Protein AF-A0A939CGL0-F1 (afdb_monomer)

Nearest PDB structures (foldseek):
  2os7-assembly1_A-2  TM=2.619E-01  e=1.202E-01  Yersinia pestis
  2os7-assembly2_E  TM=2.868E-01  e=5.252E-01  Yersinia pestis
  4b0m-assembly1_M  TM=2.530E-01  e=3.323E-01  Yersinia pestis
  4ay0-assembly1_A  TM=3.148E-01  e=1.312E+00  Yersinia pestis

pLDDT: mean 80.55, std 17.48, range [27.19, 97.12]

Organism: NCBI:txid1150298

Structure (mmCIF, N/CA/C/O backbone):
data_AF-A0A939CGL0-F1
#
_entry.id   AF-A0A939CGL0-F1
#
loop_
_atom_site.group_PDB
_atom_site.id
_atom_site.type_symbol
_atom_site.label_atom_id
_atom_site.label_alt_id
_atom_site.label_comp_id
_atom_site.label_asym_id
_atom_site.label_entity_id
_atom_site.label_seq_id
_atom_site.pdbx_PDB_ins_code
_atom_site.Cartn_x
_atom_site.Cartn_y
_atom_site.Cartn_z
_atom_site.occupancy
_atom_site.B_iso_or_equiv
_atom_site.auth_seq_id
_atom_site.auth_comp_id
_atom_site.auth_asym_id
_atom_site.auth_atom_id
_atom_site.pdbx_PDB_model_num
ATOM 1 N N . MET A 1 1 ? 23.190 -19.644 -0.078 1.00 33.84 1 MET A N 1
ATOM 2 C CA . MET A 1 1 ? 23.501 -20.255 1.235 1.00 33.84 1 MET A CA 1
ATOM 3 C C . MET A 1 1 ? 22.512 -19.708 2.249 1.00 33.84 1 MET A C 1
ATOM 5 O O . MET A 1 1 ? 22.541 -18.513 2.502 1.00 33.84 1 MET A O 1
ATOM 9 N N . LYS A 1 2 ? 21.593 -20.537 2.751 1.00 27.19 2 LYS A N 1
ATOM 10 C CA . LYS A 1 2 ? 20.569 -20.116 3.717 1.00 27.19 2 LYS A CA 1
ATOM 11 C C . LYS A 1 2 ? 21.170 -20.193 5.122 1.00 27.19 2 LYS A C 1
ATOM 13 O O . LYS A 1 2 ? 21.696 -21.241 5.486 1.00 27.19 2 LYS A O 1
ATOM 18 N N . LYS A 1 3 ? 21.128 -19.104 5.890 1.00 31.02 3 LYS A N 1
ATOM 19 C CA . LYS A 1 3 ? 21.474 -19.111 7.317 1.00 31.02 3 LYS A CA 1
ATOM 20 C C . LYS A 1 3 ? 20.246 -18.653 8.090 1.00 31.02 3 LYS A C 1
ATOM 22 O O . LYS A 1 3 ? 19.936 -17.471 8.100 1.00 31.02 3 LYS A O 1
ATOM 27 N N . LEU A 1 4 ? 19.544 -19.611 8.683 1.00 38.12 4 LEU A N 1
ATOM 28 C CA . LEU A 1 4 ? 18.478 -19.365 9.644 1.00 38.12 4 LEU A CA 1
ATOM 29 C C . LEU A 1 4 ? 19.070 -19.624 11.027 1.00 38.12 4 LEU A C 1
ATOM 31 O O . LEU A 1 4 ? 19.548 -20.725 11.295 1.00 38.12 4 LEU A O 1
ATOM 35 N N . ALA A 1 5 ? 19.079 -18.603 11.875 1.00 35.34 5 ALA A N 1
ATOM 36 C CA . ALA A 1 5 ? 19.381 -18.744 13.289 1.00 35.34 5 ALA A CA 1
ATOM 37 C C . ALA A 1 5 ? 18.092 -18.438 14.055 1.00 35.34 5 ALA A C 1
ATOM 39 O O . ALA A 1 5 ? 17.681 -17.286 14.138 1.00 35.34 5 ALA A O 1
ATOM 40 N N . ALA A 1 6 ? 17.447 -19.481 14.572 1.00 34.53 6 ALA A N 1
ATOM 41 C CA . ALA A 1 6 ? 16.369 -19.375 15.544 1.00 34.53 6 ALA A CA 1
ATOM 42 C C . ALA A 1 6 ? 16.914 -19.886 16.883 1.00 34.53 6 ALA A C 1
ATOM 44 O O . ALA A 1 6 ? 17.422 -21.006 16.956 1.00 34.53 6 ALA A O 1
ATOM 45 N N . ALA A 1 7 ? 16.860 -19.055 17.923 1.00 32.16 7 ALA A N 1
ATOM 46 C CA . ALA A 1 7 ? 17.256 -19.424 19.277 1.00 32.16 7 ALA A CA 1
ATOM 47 C C . ALA A 1 7 ? 15.991 -19.665 20.111 1.00 32.16 7 ALA A C 1
ATOM 49 O O . ALA A 1 7 ? 15.228 -18.735 20.353 1.00 32.16 7 ALA A O 1
ATOM 50 N N . ALA A 1 8 ? 15.762 -20.912 20.530 1.00 35.00 8 ALA A N 1
ATOM 51 C CA . ALA A 1 8 ? 14.678 -21.285 21.437 1.00 35.00 8 ALA A CA 1
ATOM 52 C C . ALA A 1 8 ? 15.203 -21.333 22.882 1.00 35.00 8 ALA A C 1
ATOM 54 O O . ALA A 1 8 ? 16.187 -22.020 23.164 1.00 35.00 8 ALA A O 1
ATOM 55 N N . LEU A 1 9 ? 14.557 -20.604 23.796 1.00 30.72 9 LEU A N 1
ATOM 56 C CA . LEU A 1 9 ? 14.877 -20.601 25.225 1.00 30.72 9 LEU A CA 1
ATOM 57 C C . LEU A 1 9 ? 14.110 -21.745 25.917 1.00 30.72 9 LEU A C 1
ATOM 59 O O . LEU A 1 9 ? 12.889 -21.696 26.037 1.00 30.72 9 LEU A O 1
ATOM 63 N N . THR A 1 10 ? 14.807 -22.792 26.361 1.00 39.31 10 THR A N 1
ATOM 64 C CA . THR A 1 10 ? 14.214 -23.915 27.111 1.00 39.31 10 THR A CA 1
ATOM 65 C C . THR A 1 10 ? 13.989 -23.551 28.578 1.00 39.31 10 THR A C 1
ATOM 67 O O . THR A 1 10 ? 14.954 -23.294 29.298 1.00 39.31 10 THR A O 1
ATOM 70 N N . ILE A 1 11 ? 12.735 -23.593 29.039 1.00 40.72 11 ILE A N 1
ATOM 71 C CA . ILE A 1 11 ? 12.371 -23.491 30.461 1.00 40.72 11 ILE A CA 1
ATOM 72 C C . ILE A 1 11 ? 12.097 -24.901 31.005 1.00 40.72 11 ILE A C 1
ATOM 74 O O . ILE A 1 11 ? 11.200 -25.602 30.542 1.00 40.72 11 ILE A O 1
ATOM 78 N N . THR A 1 12 ? 12.889 -25.317 31.995 1.00 45.56 12 THR A N 1
ATOM 79 C CA . THR A 1 12 ? 12.760 -26.594 32.711 1.00 45.56 12 THR A CA 1
ATOM 80 C C . THR A 1 12 ? 11.571 -26.550 33.676 1.00 45.56 12 THR A C 1
ATOM 82 O O . THR A 1 12 ? 11.618 -25.838 34.678 1.00 45.56 12 THR A O 1
ATOM 85 N N . MET A 1 13 ? 10.518 -27.332 33.420 1.00 43.53 13 MET A N 1
ATOM 86 C CA . MET A 1 13 ? 9.433 -27.557 34.385 1.00 43.53 13 MET A CA 1
ATOM 87 C C . MET A 1 13 ? 9.872 -28.571 35.452 1.00 43.53 13 MET A C 1
ATOM 89 O O . MET A 1 13 ? 10.064 -29.752 35.167 1.00 43.53 13 MET A O 1
ATOM 93 N N . ALA A 1 14 ? 10.027 -28.107 36.693 1.00 43.09 14 ALA A N 1
ATOM 94 C CA . ALA A 1 14 ? 10.240 -28.960 37.857 1.00 43.09 14 ALA A CA 1
ATOM 95 C C . ALA A 1 14 ? 8.903 -29.575 38.307 1.00 43.09 14 ALA A C 1
ATOM 97 O O . ALA A 1 14 ? 8.022 -28.875 38.801 1.00 43.09 14 ALA A O 1
ATOM 98 N N . LEU A 1 15 ? 8.754 -30.892 38.156 1.00 39.09 15 LEU A N 1
ATOM 99 C CA . LEU A 1 15 ? 7.633 -31.645 38.718 1.00 39.09 15 LEU A CA 1
ATOM 100 C C . LEU A 1 15 ? 7.908 -31.923 40.202 1.00 39.09 15 LEU A C 1
ATOM 102 O O . LEU A 1 15 ? 8.576 -32.897 40.545 1.00 39.09 15 LEU A O 1
ATOM 106 N N . SER A 1 16 ? 7.389 -31.088 41.100 1.00 42.19 16 SER A N 1
ATOM 107 C CA . SER A 1 16 ? 7.283 -31.452 42.515 1.00 42.19 16 SER A CA 1
ATOM 108 C C . SER A 1 16 ? 6.060 -32.354 42.702 1.00 42.19 16 SER A C 1
ATOM 110 O O . SER A 1 16 ? 4.936 -31.873 42.843 1.00 42.19 16 SER A O 1
ATOM 112 N N . MET A 1 17 ? 6.263 -33.669 42.672 1.00 48.03 17 MET A N 1
ATOM 113 C CA . MET A 1 17 ? 5.244 -34.629 43.094 1.00 48.03 17 MET A CA 1
ATOM 114 C C . MET A 1 17 ? 5.100 -34.570 44.620 1.00 48.03 17 MET A C 1
ATOM 116 O O . MET A 1 17 ? 6.045 -34.882 45.344 1.00 48.03 17 MET A O 1
ATOM 120 N N . SER A 1 18 ? 3.926 -34.178 45.121 1.00 48.31 18 SER A N 1
ATOM 121 C CA . SER A 1 18 ? 3.546 -34.424 46.512 1.00 48.31 18 SER A CA 1
ATOM 122 C C . SER A 1 18 ? 3.101 -35.883 46.654 1.00 48.31 18 SER A C 1
ATOM 124 O O . SER A 1 18 ? 2.240 -36.376 45.928 1.00 48.31 18 SER A O 1
ATOM 126 N N . THR A 1 19 ? 3.734 -36.606 47.572 1.00 48.94 19 THR A N 1
ATOM 127 C CA . THR A 1 19 ? 3.413 -37.992 47.920 1.00 48.94 19 THR A CA 1
ATOM 128 C C . THR A 1 19 ? 2.133 -38.060 48.758 1.00 48.94 19 THR A C 1
ATOM 130 O O . THR A 1 19 ? 2.070 -37.426 49.812 1.00 48.94 19 THR A O 1
ATOM 133 N N . PRO A 1 20 ? 1.125 -38.874 48.396 1.00 45.06 20 PRO A N 1
ATOM 134 C CA . PRO A 1 20 ? 0.145 -39.318 49.373 1.00 45.06 20 PRO A CA 1
ATOM 135 C C . PRO A 1 20 ? 0.737 -40.473 50.189 1.00 45.06 20 PRO A C 1
ATOM 137 O O . PRO A 1 20 ? 1.014 -41.556 49.675 1.00 45.06 20 PRO A O 1
ATOM 140 N N . ALA A 1 21 ? 0.940 -40.229 51.481 1.00 42.88 21 ALA A N 1
ATOM 141 C CA . ALA A 1 21 ? 1.171 -41.275 52.464 1.00 42.88 21 ALA A CA 1
ATOM 142 C C . ALA A 1 21 ? -0.157 -41.981 52.779 1.00 42.88 21 ALA A C 1
ATOM 144 O O . ALA A 1 21 ? -1.099 -41.334 53.229 1.00 42.88 21 ALA A O 1
ATOM 145 N N . TYR A 1 22 ? -0.208 -43.303 52.608 1.00 46.06 22 TYR A N 1
ATOM 146 C CA . TYR A 1 22 ? -1.170 -44.163 53.297 1.00 46.06 22 TYR A CA 1
ATOM 147 C C . TYR A 1 22 ? -0.459 -45.409 53.823 1.00 46.06 22 TYR A C 1
ATOM 149 O O . TYR A 1 22 ? 0.388 -45.995 53.149 1.00 46.06 22 TYR A O 1
ATOM 157 N N . ALA A 1 23 ? -0.783 -45.757 55.067 1.00 37.31 23 ALA A N 1
ATOM 158 C CA . ALA A 1 23 ? -0.241 -46.891 55.795 1.00 37.31 23 ALA A CA 1
ATOM 159 C C . ALA A 1 23 ? -0.876 -48.227 55.356 1.00 37.31 23 ALA A C 1
ATOM 161 O O . ALA A 1 23 ? -2.066 -48.299 55.053 1.00 37.31 23 ALA A O 1
ATOM 162 N N . THR A 1 24 ? -0.026 -49.256 55.371 1.00 35.91 24 THR A N 1
ATOM 163 C CA . THR A 1 24 ? -0.218 -50.723 55.381 1.00 35.91 24 THR A CA 1
ATOM 164 C C . THR A 1 24 ? -1.359 -51.155 56.339 1.00 35.91 24 THR A C 1
ATOM 166 O O . THR A 1 24 ? -1.571 -50.477 57.337 1.00 35.91 24 THR A O 1
ATOM 169 N N . GLU A 1 25 ? -2.167 -52.216 56.185 1.00 35.38 25 GLU A N 1
ATOM 170 C CA . GLU A 1 25 ? -2.047 -53.567 55.603 1.00 35.38 25 GLU A CA 1
ATOM 171 C C . GLU A 1 25 ? -3.437 -54.124 55.213 1.00 35.38 25 GLU A C 1
ATOM 173 O O . GLU A 1 25 ? -4.424 -53.853 55.894 1.00 35.38 25 GLU A O 1
ATOM 178 N N . ILE A 1 26 ? -3.495 -55.031 54.228 1.00 42.47 26 ILE A N 1
ATOM 179 C CA . ILE A 1 26 ? -4.349 -56.230 54.317 1.00 42.47 26 ILE A CA 1
ATOM 180 C C . ILE A 1 26 ? -3.448 -57.426 54.017 1.00 42.47 26 ILE A C 1
ATOM 182 O O . ILE A 1 26 ? -2.762 -57.454 52.993 1.00 42.47 26 ILE A O 1
ATOM 186 N N . GLY A 1 27 ? -3.427 -58.398 54.929 1.00 44.94 27 GLY A N 1
ATOM 187 C CA . GLY A 1 27 ? -2.675 -59.636 54.776 1.00 44.94 27 GLY A CA 1
ATOM 188 C C . GLY A 1 27 ? -3.087 -60.393 53.516 1.00 44.94 27 GLY A C 1
ATOM 189 O O . GLY A 1 27 ? -4.069 -61.128 53.524 1.00 44.94 27 GLY A O 1
ATOM 190 N N . GLY A 1 28 ? -2.287 -60.224 52.462 1.00 53.00 28 GLY A N 1
ATOM 191 C CA . GLY A 1 28 ? -2.165 -61.148 51.339 1.00 53.00 28 GLY A CA 1
ATOM 192 C C . GLY A 1 28 ? -3.066 -60.877 50.135 1.00 53.00 28 GLY A C 1
ATOM 193 O O . GLY A 1 28 ? -3.881 -61.724 49.795 1.00 53.00 28 GLY A O 1
ATOM 194 N N . LEU A 1 29 ? -2.807 -59.772 49.426 1.00 44.78 29 LEU A N 1
ATOM 195 C CA . LEU A 1 29 ? -3.255 -59.478 48.052 1.00 44.78 29 LEU A CA 1
ATOM 196 C C . LEU A 1 29 ? -4.636 -58.806 47.909 1.00 44.78 29 LEU A C 1
ATOM 198 O O . LEU A 1 29 ? -5.639 -59.416 47.549 1.00 44.78 29 LEU A O 1
ATOM 202 N N . THR A 1 30 ? -4.653 -57.484 48.082 1.00 44.38 30 THR A N 1
ATOM 203 C CA . THR A 1 30 ? -5.701 -56.608 47.543 1.00 44.38 30 THR A CA 1
ATOM 204 C C . THR A 1 30 ? -5.266 -56.041 46.196 1.00 44.38 30 THR A C 1
ATOM 206 O O . THR A 1 30 ? -4.352 -55.219 46.140 1.00 44.38 30 THR A O 1
ATOM 209 N N . ASN A 1 31 ? -5.935 -56.437 45.113 1.00 52.09 31 ASN A N 1
ATOM 210 C CA . ASN A 1 31 ? -5.853 -55.692 43.857 1.00 52.09 31 ASN A CA 1
ATOM 211 C C . ASN A 1 31 ? -6.589 -54.359 44.039 1.00 52.09 31 ASN A C 1
ATOM 213 O O . ASN A 1 31 ? -7.815 -54.334 44.122 1.00 52.09 31 ASN A O 1
ATOM 217 N N . GLY A 1 32 ? -5.836 -53.263 44.134 1.00 56.38 32 GLY A N 1
ATOM 218 C CA . GLY A 1 32 ? -6.370 -51.905 44.126 1.00 56.38 32 GLY A CA 1
ATOM 219 C C . GLY A 1 32 ? -6.194 -51.280 42.747 1.00 56.38 32 GLY A C 1
ATOM 220 O O . GLY A 1 32 ? -5.079 -51.233 42.235 1.00 56.38 32 GLY A O 1
ATOM 221 N N . SER A 1 33 ? -7.280 -50.791 42.152 1.00 50.72 33 SER A N 1
ATOM 222 C CA . SER A 1 33 ? -7.224 -49.885 41.003 1.00 50.72 33 SER A CA 1
ATOM 223 C C . SER A 1 33 ? -7.611 -48.484 41.457 1.00 50.72 33 SER A C 1
ATOM 225 O O . SER A 1 33 ? -8.592 -48.320 42.181 1.00 50.72 33 SER A O 1
ATOM 227 N N . ALA A 1 34 ? -6.867 -47.480 41.011 1.00 50.59 34 ALA A N 1
ATOM 228 C CA . ALA A 1 34 ? -7.222 -46.080 41.172 1.00 50.59 34 ALA A CA 1
ATOM 229 C C . ALA A 1 34 ? -7.290 -45.437 39.786 1.00 50.59 34 ALA A C 1
ATOM 231 O O . ALA A 1 34 ? -6.395 -45.644 38.965 1.00 50.59 34 ALA A O 1
ATOM 232 N N . ASP A 1 35 ? -8.342 -44.660 39.534 1.00 61.47 35 ASP A N 1
ATOM 233 C CA . ASP A 1 35 ? -8.458 -43.894 38.298 1.00 61.47 35 ASP A CA 1
ATOM 234 C C . ASP A 1 35 ? -7.466 -42.729 38.324 1.00 61.47 35 ASP A C 1
ATOM 236 O O . ASP A 1 35 ? -7.498 -41.889 39.228 1.00 61.47 35 ASP A O 1
ATOM 240 N N . ILE A 1 36 ? -6.611 -42.643 37.306 1.00 58.62 36 ILE A N 1
ATOM 241 C CA . ILE A 1 36 ? -5.790 -41.455 37.072 1.00 58.62 36 ILE A CA 1
ATOM 242 C C . ILE A 1 36 ? -6.623 -40.467 36.263 1.00 58.62 36 ILE A C 1
ATOM 244 O O . ILE A 1 36 ? -7.025 -40.746 35.135 1.00 58.62 36 ILE A O 1
ATOM 248 N N . LYS A 1 37 ? -6.877 -39.298 36.851 1.00 61.28 37 LYS A N 1
ATOM 249 C CA . LYS A 1 37 ? -7.585 -38.194 36.203 1.00 61.28 37 LYS A CA 1
ATOM 250 C C . LYS A 1 37 ? -6.572 -37.120 35.843 1.00 61.28 37 LYS A C 1
ATOM 252 O O . LYS A 1 37 ? -5.849 -36.640 36.711 1.00 61.28 37 LYS A O 1
ATOM 257 N N . ALA A 1 38 ? -6.532 -36.757 34.570 1.00 45.91 38 ALA A N 1
ATOM 258 C CA . ALA A 1 38 ? -5.751 -35.641 34.066 1.00 45.91 38 ALA A CA 1
ATOM 259 C C . ALA A 1 38 ? -6.692 -34.666 33.358 1.00 45.91 38 ALA A C 1
ATOM 261 O O . ALA A 1 38 ? -7.638 -35.087 32.690 1.00 45.91 38 ALA A O 1
ATOM 262 N N . THR A 1 39 ? -6.413 -33.375 33.502 1.00 59.66 39 THR A N 1
ATOM 263 C CA . THR A 1 39 ? -7.101 -32.307 32.777 1.00 59.66 39 THR A CA 1
ATOM 264 C C . THR A 1 39 ? -6.129 -31.756 31.746 1.00 59.66 39 THR A C 1
ATOM 266 O O . THR A 1 39 ? -4.996 -31.420 32.083 1.00 59.66 39 THR A O 1
ATOM 269 N N . TYR A 1 40 ? -6.556 -31.700 30.487 1.00 60.97 40 TYR A N 1
ATOM 270 C CA . TYR A 1 40 ? -5.816 -30.999 29.446 1.00 60.97 40 TYR A CA 1
ATOM 271 C C . TYR A 1 40 ? -6.026 -29.497 29.634 1.00 60.97 40 TYR A C 1
ATOM 273 O O . TYR A 1 40 ? -7.157 -29.021 29.545 1.00 60.97 40 TYR A O 1
ATOM 281 N N . GLU A 1 41 ? -4.947 -28.765 29.889 1.00 57.88 41 GLU A N 1
ATOM 282 C CA . GLU A 1 41 ? -4.945 -27.313 29.742 1.00 57.88 41 GLU A CA 1
ATOM 283 C C . GLU A 1 41 ? -4.405 -26.969 28.356 1.00 57.88 41 GLU A C 1
ATOM 285 O O . GLU A 1 41 ? -3.330 -27.427 27.959 1.00 57.88 41 GLU A O 1
ATOM 290 N N . ALA A 1 42 ? -5.178 -26.190 27.599 1.00 64.31 42 ALA A N 1
ATOM 291 C CA . ALA A 1 42 ? -4.727 -25.683 26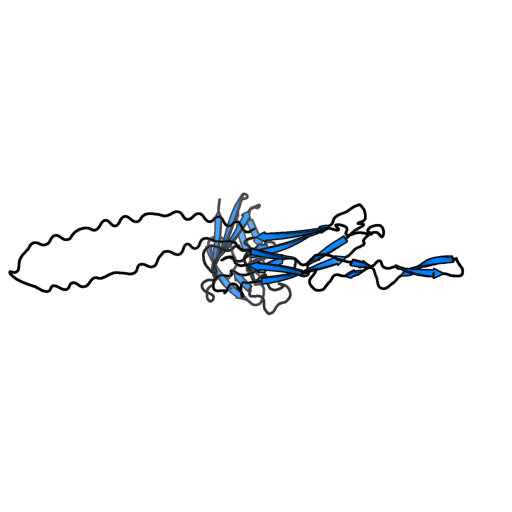.314 1.00 64.31 42 ALA A CA 1
ATOM 292 C C . ALA A 1 42 ? -3.533 -24.746 26.537 1.00 64.31 42 ALA A C 1
ATOM 294 O O . ALA A 1 42 ? -3.582 -23.860 27.391 1.00 64.31 42 ALA A O 1
ATOM 295 N N . GLY A 1 43 ? -2.462 -24.936 25.764 1.00 59.00 43 GLY A N 1
ATOM 296 C CA . GLY A 1 43 ? -1.351 -23.989 25.752 1.00 59.00 43 GLY A CA 1
ATOM 297 C C . GLY A 1 43 ? -1.823 -22.601 25.312 1.00 59.00 43 GLY A C 1
ATOM 298 O O . GLY A 1 43 ? -2.739 -22.473 24.501 1.00 59.00 43 GLY A O 1
ATOM 299 N N . THR A 1 44 ? -1.199 -21.551 25.839 1.00 52.47 44 THR A N 1
ATOM 300 C CA . THR A 1 44 ? -1.469 -20.174 25.412 1.00 52.47 44 THR A CA 1
ATOM 301 C C . THR A 1 44 ? -0.808 -19.906 24.063 1.00 52.47 44 THR A C 1
ATOM 303 O O . THR A 1 44 ? 0.418 -19.960 23.959 1.00 52.47 44 THR A O 1
ATOM 306 N N . THR A 1 45 ? -1.596 -19.581 23.040 1.00 59.69 45 THR A N 1
ATOM 307 C CA . THR A 1 45 ? -1.071 -19.059 21.772 1.00 59.69 45 THR A CA 1
ATOM 308 C C . THR A 1 45 ? -0.614 -17.615 21.975 1.00 59.69 45 THR A C 1
ATOM 310 O O . THR A 1 45 ? -1.408 -16.764 22.374 1.00 59.69 45 THR A O 1
ATOM 313 N N . THR A 1 46 ? 0.654 -17.317 21.697 1.00 57.03 46 THR A N 1
ATOM 314 C CA . THR A 1 46 ? 1.153 -15.937 21.621 1.00 57.03 46 THR A CA 1
ATOM 315 C C . THR A 1 46 ? 0.666 -15.305 20.318 1.00 57.03 46 THR A C 1
ATOM 317 O O . THR A 1 46 ? 1.039 -15.774 19.244 1.00 57.03 46 THR A O 1
ATOM 320 N N . LYS A 1 47 ? -0.157 -14.252 20.400 1.00 64.88 47 LYS A N 1
ATOM 321 C CA . LYS A 1 47 ? -0.659 -13.480 19.245 1.00 64.88 47 LYS A CA 1
ATOM 322 C C . LYS A 1 47 ? 0.334 -12.407 18.767 1.00 64.88 47 LYS A C 1
ATOM 324 O O . LYS A 1 47 ? -0.065 -11.327 18.338 1.00 64.88 47 LYS A O 1
ATOM 329 N N . ASP A 1 48 ? 1.633 -12.667 18.885 1.00 74.25 48 ASP A N 1
ATOM 330 C CA . ASP A 1 48 ? 2.635 -11.691 18.463 1.00 74.25 48 ASP A CA 1
ATOM 331 C C . ASP A 1 48 ? 2.608 -11.536 16.941 1.00 74.25 48 ASP A C 1
ATOM 333 O O . ASP A 1 48 ? 2.511 -12.514 16.194 1.00 74.25 48 ASP A O 1
ATOM 337 N N . THR A 1 49 ? 2.706 -10.296 16.471 1.00 79.19 49 THR A N 1
ATOM 338 C CA . THR A 1 49 ? 2.773 -9.999 15.042 1.00 79.19 49 THR A CA 1
ATOM 339 C C . THR A 1 49 ? 4.130 -10.418 14.472 1.00 79.19 49 THR A C 1
ATOM 341 O O . THR A 1 49 ? 5.178 -9.958 14.927 1.00 79.19 49 THR A O 1
ATOM 344 N N . VAL A 1 50 ? 4.116 -11.260 13.441 1.00 85.00 50 VAL A N 1
ATOM 345 C CA . VAL A 1 50 ? 5.290 -11.790 12.743 1.00 85.00 50 VAL A CA 1
ATOM 346 C C . VAL A 1 50 ? 5.200 -11.435 11.264 1.00 85.00 50 VAL A C 1
ATOM 348 O O . VAL A 1 50 ? 4.274 -11.851 10.570 1.00 85.00 50 VAL A O 1
ATOM 351 N N . TYR A 1 51 ? 6.207 -10.708 10.774 1.00 87.50 51 TYR A N 1
ATOM 352 C CA . TYR A 1 51 ? 6.307 -10.323 9.369 1.00 87.50 51 TYR A CA 1
ATOM 353 C C . TYR A 1 51 ? 7.188 -11.286 8.571 1.00 87.50 51 TYR A C 1
ATOM 355 O O . TYR A 1 51 ? 8.346 -11.523 8.916 1.00 87.50 51 TYR A O 1
ATOM 363 N N . SER A 1 52 ? 6.647 -11.800 7.469 1.00 90.75 52 SER A N 1
ATOM 364 C CA . SER A 1 52 ? 7.353 -12.597 6.468 1.00 90.75 52 SER A CA 1
ATOM 365 C C . SER A 1 52 ? 6.807 -12.233 5.089 1.00 90.75 52 SER A C 1
ATOM 367 O O . SER A 1 52 ? 5.668 -12.548 4.759 1.00 90.75 52 SER A O 1
ATOM 369 N N . ILE A 1 53 ? 7.604 -11.512 4.300 1.00 92.12 53 ILE A N 1
ATOM 370 C CA . ILE A 1 53 ? 7.206 -10.993 2.990 1.00 92.12 53 ILE A CA 1
ATOM 371 C C . ILE A 1 53 ? 8.223 -11.469 1.961 1.00 92.12 53 ILE A C 1
ATOM 373 O O . ILE A 1 53 ? 9.426 -11.291 2.160 1.00 92.12 53 ILE A O 1
ATOM 377 N N . ASP A 1 54 ? 7.727 -12.018 0.857 1.00 94.38 54 ASP A N 1
ATOM 378 C CA . ASP A 1 54 ? 8.535 -12.381 -0.301 1.00 94.38 54 ASP A CA 1
ATOM 379 C C . ASP A 1 54 ? 8.295 -11.375 -1.430 1.00 94.38 54 ASP A C 1
ATOM 381 O O . ASP A 1 54 ? 7.150 -11.053 -1.760 1.00 94.38 54 ASP A O 1
ATOM 385 N N . ILE A 1 55 ? 9.381 -10.873 -2.022 1.00 93.88 55 ILE A N 1
ATOM 386 C CA . ILE A 1 55 ? 9.342 -9.957 -3.167 1.00 93.88 55 ILE A CA 1
ATOM 387 C C . ILE A 1 55 ? 10.097 -10.609 -4.322 1.00 93.88 55 ILE A C 1
ATOM 389 O O . ILE A 1 55 ? 11.309 -10.830 -4.244 1.00 93.88 55 ILE A O 1
ATOM 393 N N . GLU A 1 56 ? 9.373 -10.900 -5.395 1.00 94.31 56 GLU A N 1
ATOM 394 C CA . GLU A 1 56 ? 9.906 -11.444 -6.639 1.00 94.31 56 GLU A CA 1
ATOM 395 C C . GLU A 1 56 ? 9.982 -10.332 -7.689 1.00 94.31 56 GLU A C 1
ATOM 397 O O . GLU A 1 56 ? 9.032 -9.571 -7.885 1.00 94.31 56 GLU A O 1
ATOM 402 N N . TRP A 1 57 ? 11.121 -10.256 -8.374 1.00 92.69 57 TRP A N 1
ATOM 403 C CA . TRP A 1 57 ? 11.412 -9.233 -9.371 1.00 92.69 57 TRP A CA 1
ATOM 404 C C . TRP A 1 57 ? 11.540 -9.878 -10.748 1.00 92.69 57 TRP A C 1
ATOM 406 O O . TRP A 1 57 ? 12.268 -10.862 -10.904 1.00 92.69 57 TRP A O 1
ATOM 416 N N . GLY A 1 58 ? 10.887 -9.294 -11.752 1.00 90.31 58 GLY A N 1
ATOM 417 C CA . GLY A 1 58 ? 11.289 -9.460 -13.144 1.00 90.31 58 GLY A CA 1
ATOM 418 C C . GLY A 1 58 ? 12.708 -8.928 -13.370 1.00 90.31 58 GLY A C 1
ATOM 419 O O . GLY A 1 58 ? 13.320 -8.335 -12.477 1.00 90.31 58 GLY A O 1
ATOM 420 N N . SER A 1 59 ? 13.267 -9.128 -14.565 1.00 92.00 59 SER A N 1
ATOM 421 C CA . SER A 1 59 ? 14.626 -8.641 -14.851 1.00 92.00 59 SER A CA 1
ATOM 422 C C . SER A 1 59 ? 14.740 -7.113 -14.788 1.00 92.00 59 SER A C 1
ATOM 424 O O . SER A 1 59 ? 15.834 -6.602 -14.563 1.00 92.00 59 SER A O 1
ATOM 426 N N . LEU A 1 60 ? 13.624 -6.393 -14.971 1.00 92.69 60 LEU A N 1
ATOM 427 C CA . LEU A 1 60 ? 13.552 -4.938 -15.114 1.00 92.69 60 LEU A CA 1
ATOM 428 C C . LEU A 1 60 ? 14.482 -4.406 -16.219 1.00 92.69 60 LEU A C 1
ATOM 430 O O . LEU A 1 60 ? 14.954 -3.270 -16.166 1.00 92.69 60 LEU A O 1
ATOM 434 N N . GLU A 1 61 ? 14.743 -5.236 -17.230 1.00 93.38 61 GLU A N 1
ATOM 435 C CA . GLU A 1 61 ? 15.539 -4.887 -18.401 1.00 93.38 61 GLU A CA 1
ATOM 436 C C . GLU A 1 61 ? 14.626 -4.458 -19.549 1.00 93.38 61 GLU A C 1
ATOM 438 O O . GLU A 1 61 ? 13.737 -5.203 -19.973 1.00 93.38 61 GLU A O 1
ATOM 443 N N . TYR A 1 62 ? 14.881 -3.262 -20.079 1.00 93.94 62 TYR A N 1
ATOM 444 C CA . TYR A 1 62 ? 14.098 -2.667 -21.154 1.00 93.94 62 TYR A CA 1
ATOM 445 C C . TYR A 1 62 ? 14.977 -2.317 -22.349 1.00 93.94 62 TYR A C 1
ATOM 447 O O . TYR A 1 62 ? 16.147 -1.960 -22.212 1.00 93.94 62 TYR A O 1
ATOM 455 N N . THR A 1 63 ? 14.375 -2.374 -23.532 1.00 92.19 63 THR A N 1
ATOM 456 C CA . THR A 1 63 ? 14.951 -1.904 -24.788 1.00 92.19 63 THR A CA 1
ATOM 457 C C . THR A 1 63 ? 14.259 -0.615 -25.204 1.00 92.19 63 THR A C 1
ATOM 459 O O . THR A 1 63 ? 13.043 -0.595 -25.414 1.00 92.19 63 THR A O 1
ATOM 462 N N . TYR A 1 64 ? 15.048 0.449 -25.348 1.00 91.06 64 TYR A N 1
ATOM 463 C CA . TYR A 1 64 ? 14.603 1.715 -25.918 1.00 91.06 64 TYR A CA 1
ATOM 464 C C . TYR A 1 64 ? 14.754 1.690 -27.439 1.00 91.06 64 TYR A C 1
ATOM 466 O O . TYR A 1 64 ? 15.839 1.417 -27.953 1.00 91.06 64 TYR A O 1
ATOM 474 N N . SER A 1 65 ? 13.677 2.003 -28.154 1.00 88.75 65 SER A N 1
ATOM 475 C CA . SER A 1 65 ? 13.708 2.233 -29.598 1.00 88.75 65 SER A CA 1
ATOM 476 C C . SER A 1 65 ? 13.478 3.720 -29.867 1.00 88.75 65 SER A C 1
ATOM 478 O O . SER A 1 65 ? 12.401 4.225 -29.535 1.00 88.75 65 SER A O 1
ATOM 480 N N . PRO A 1 66 ? 14.470 4.438 -30.431 1.00 81.69 66 PRO A N 1
ATOM 481 C CA . PRO A 1 66 ? 14.315 5.847 -30.750 1.00 81.69 66 PRO A CA 1
ATOM 482 C C . PRO A 1 66 ? 13.345 6.023 -31.916 1.00 81.69 66 PRO A C 1
ATOM 484 O O . PRO A 1 66 ? 13.240 5.165 -32.793 1.00 81.69 66 PRO A O 1
ATOM 487 N N . ASN A 1 67 ? 12.699 7.183 -31.961 1.00 76.44 67 ASN A N 1
ATOM 488 C CA . ASN A 1 67 ? 11.687 7.509 -32.957 1.00 76.44 67 ASN A CA 1
ATOM 489 C C . ASN A 1 67 ? 12.243 7.880 -34.348 1.00 76.44 67 ASN A C 1
ATOM 491 O O . ASN A 1 67 ? 11.703 8.732 -35.044 1.00 76.44 67 ASN A O 1
ATOM 495 N N . VAL A 1 68 ? 13.384 7.315 -34.736 1.00 72.69 68 VAL A N 1
ATOM 496 C CA . VAL A 1 68 ? 14.047 7.669 -35.992 1.00 72.69 68 VAL A CA 1
ATOM 497 C C . VAL A 1 68 ? 14.520 6.422 -36.717 1.00 72.69 68 VAL A C 1
ATOM 499 O O . VAL A 1 68 ? 15.349 5.653 -36.225 1.00 72.69 68 VAL A O 1
ATOM 502 N N . LYS A 1 69 ? 14.029 6.238 -37.943 1.00 72.94 69 LYS A N 1
ATOM 503 C CA . LYS A 1 69 ? 14.635 5.324 -38.912 1.00 72.94 69 LYS A CA 1
ATOM 504 C C . LYS A 1 69 ? 15.591 6.101 -39.796 1.00 72.94 69 LYS A C 1
ATOM 506 O O . LYS A 1 69 ? 15.224 7.109 -40.388 1.00 72.94 69 LYS A O 1
ATOM 511 N N . LYS A 1 70 ? 16.816 5.602 -39.928 1.00 81.06 70 LYS A N 1
ATOM 512 C CA . LYS A 1 70 ? 17.797 6.137 -40.873 1.00 81.06 70 LYS A CA 1
ATOM 513 C C . LYS A 1 70 ? 17.589 5.485 -42.232 1.00 81.06 70 LYS A C 1
ATOM 515 O O . LYS A 1 70 ? 17.783 4.280 -42.370 1.00 81.06 70 LYS A O 1
ATOM 520 N N . VAL A 1 71 ? 17.203 6.275 -43.226 1.00 84.19 71 VAL A N 1
ATOM 521 C CA . VAL A 1 71 ? 17.050 5.831 -44.615 1.00 84.19 71 VAL A CA 1
ATOM 522 C C . VAL A 1 71 ? 18.137 6.473 -45.460 1.00 84.19 71 VAL A C 1
ATOM 524 O O . VAL A 1 71 ? 18.397 7.668 -45.352 1.00 84.19 71 VAL A O 1
ATOM 527 N N . TRP A 1 72 ? 18.812 5.656 -46.264 1.00 92.06 72 TRP A N 1
ATOM 528 C CA . TRP A 1 72 ? 19.852 6.125 -47.170 1.00 92.06 72 TRP A CA 1
ATOM 529 C C . TRP A 1 72 ? 19.240 6.980 -48.281 1.00 92.06 72 TRP A C 1
ATOM 531 O O . TRP A 1 72 ? 18.383 6.496 -49.022 1.00 92.06 72 TRP A O 1
ATOM 541 N N . ASP A 1 73 ? 19.697 8.224 -48.402 1.00 89.25 73 ASP A N 1
ATOM 542 C CA . ASP A 1 73 ? 19.387 9.098 -49.527 1.00 89.25 73 ASP A CA 1
ATOM 543 C C . ASP A 1 73 ? 20.511 8.983 -50.577 1.00 89.25 73 ASP A C 1
ATOM 545 O O . ASP A 1 73 ? 21.639 9.413 -50.310 1.00 89.25 73 ASP A O 1
ATOM 549 N N . PRO A 1 74 ? 20.258 8.377 -51.755 1.00 89.62 74 PRO A N 1
ATOM 550 C CA . PRO A 1 74 ? 21.278 8.206 -52.786 1.00 89.62 74 PRO A CA 1
ATOM 551 C C . PRO A 1 74 ? 21.655 9.510 -53.505 1.00 89.62 74 PRO A C 1
ATOM 553 O O . PRO A 1 74 ? 22.716 9.541 -54.126 1.00 89.62 74 PRO A O 1
ATOM 556 N N . ASP A 1 75 ? 20.831 10.559 -53.421 1.00 92.62 75 ASP A N 1
ATOM 557 C CA . ASP A 1 75 ? 21.073 11.850 -54.072 1.00 92.62 75 ASP A CA 1
ATOM 558 C C . ASP A 1 75 ? 21.968 12.745 -53.205 1.00 92.62 75 ASP A C 1
ATOM 560 O O . ASP A 1 75 ? 22.866 13.419 -53.711 1.00 92.62 75 ASP A O 1
ATOM 564 N N . GLU A 1 76 ? 21.765 12.718 -51.886 1.00 92.25 76 GLU A N 1
ATOM 565 C CA . GLU A 1 76 ? 22.584 13.474 -50.928 1.00 92.25 76 GLU A CA 1
ATOM 566 C C . GLU A 1 76 ? 23.742 12.657 -50.329 1.00 92.25 76 GLU A C 1
ATOM 568 O O . GLU A 1 76 ? 24.621 13.225 -49.682 1.00 92.25 76 GLU A O 1
ATOM 573 N N . LEU A 1 77 ? 23.779 11.337 -50.560 1.00 89.50 77 LEU A N 1
ATOM 574 C CA . LEU A 1 77 ? 24.767 10.396 -50.009 1.00 89.50 77 LEU A CA 1
ATOM 575 C C . LEU A 1 77 ? 24.873 10.457 -48.473 1.00 89.50 77 LEU A C 1
ATOM 577 O O . LEU A 1 77 ? 25.949 10.268 -47.895 1.00 89.50 77 LEU A O 1
ATOM 581 N N . ILE A 1 78 ? 23.745 10.709 -47.808 1.00 88.50 78 ILE A N 1
ATOM 582 C CA . ILE A 1 78 ? 23.618 10.743 -46.348 1.00 88.50 78 ILE A CA 1
ATOM 583 C C . ILE A 1 78 ? 22.436 9.884 -45.895 1.00 88.50 78 ILE A C 1
ATOM 585 O O . ILE A 1 78 ? 21.482 9.654 -46.634 1.00 88.50 78 ILE A O 1
ATOM 589 N N . TYR A 1 79 ? 22.472 9.422 -44.647 1.00 85.69 79 TYR A N 1
ATOM 590 C CA . TYR A 1 79 ? 21.289 8.846 -44.014 1.00 85.69 79 TYR A CA 1
ATOM 591 C C . TYR A 1 79 ? 20.385 9.969 -43.500 1.00 85.69 79 TYR A C 1
ATOM 593 O O . TYR A 1 79 ? 20.793 10.719 -42.613 1.00 85.69 79 TYR A O 1
ATOM 601 N N . LYS A 1 80 ? 19.160 10.059 -44.024 1.00 83.06 80 LYS A N 1
ATOM 602 C CA . LYS A 1 80 ? 18.109 10.942 -43.505 1.00 83.06 80 LYS A CA 1
ATOM 603 C C . LYS A 1 80 ? 17.342 10.236 -42.394 1.00 83.06 80 LYS A C 1
ATOM 605 O O . LYS A 1 80 ? 17.048 9.045 -42.494 1.00 83.06 80 LYS A O 1
ATOM 610 N N . GLU A 1 81 ? 17.029 10.969 -41.334 1.00 82.19 81 GLU A N 1
ATOM 611 C CA . GLU A 1 81 ? 16.168 10.481 -40.260 1.00 82.19 81 GLU A CA 1
ATOM 612 C C . GLU A 1 81 ? 14.707 10.683 -40.662 1.00 82.19 81 GLU A C 1
ATOM 614 O O . GLU A 1 81 ? 14.305 11.776 -41.058 1.00 82.19 81 GLU A O 1
ATOM 619 N N . ILE A 1 82 ? 13.929 9.606 -40.606 1.00 76.94 82 ILE A N 1
ATOM 620 C CA . ILE A 1 82 ? 12.487 9.617 -40.823 1.00 76.94 82 ILE A CA 1
ATOM 621 C C . ILE A 1 82 ? 11.824 9.267 -39.498 1.00 76.94 82 ILE A C 1
ATOM 623 O O . ILE A 1 82 ? 12.165 8.253 -38.882 1.00 76.94 82 ILE A O 1
ATOM 627 N N . ASP A 1 83 ? 10.892 10.119 -39.093 1.00 72.88 83 ASP A N 1
ATOM 628 C CA . ASP A 1 83 ? 10.088 9.963 -37.888 1.00 72.88 83 ASP A CA 1
ATOM 629 C C . ASP A 1 83 ? 9.163 8.733 -38.005 1.00 72.88 83 ASP A C 1
ATOM 631 O O . ASP A 1 83 ? 8.623 8.451 -39.081 1.00 72.88 83 ASP A O 1
ATOM 635 N N . THR A 1 84 ? 9.012 7.972 -36.924 1.00 68.44 84 THR A N 1
ATOM 636 C CA . THR A 1 84 ? 8.118 6.802 -36.836 1.00 68.44 84 THR A CA 1
ATOM 637 C C . THR A 1 84 ? 7.041 7.025 -35.759 1.00 68.44 84 THR A C 1
ATOM 639 O O . THR A 1 84 ? 6.843 8.150 -35.317 1.00 68.44 84 THR A O 1
ATOM 642 N N . ASP A 1 85 ? 6.277 6.002 -35.360 1.00 69.31 85 ASP A N 1
ATOM 643 C CA . ASP A 1 85 ? 5.122 6.117 -34.443 1.00 69.31 85 ASP A CA 1
ATOM 644 C C . ASP A 1 85 ? 5.467 6.469 -32.966 1.00 69.31 85 ASP A C 1
ATOM 646 O O . ASP A 1 85 ? 4.753 6.068 -32.048 1.00 69.31 85 ASP A O 1
ATOM 650 N N . GLY A 1 86 ? 6.539 7.220 -32.697 1.00 73.50 86 GLY A N 1
ATOM 651 C CA . GLY A 1 86 ? 6.957 7.617 -31.348 1.00 73.50 86 GLY A CA 1
ATOM 652 C C . GLY A 1 86 ? 8.122 6.789 -30.784 1.00 73.50 86 GLY A C 1
ATOM 653 O O . GLY A 1 86 ? 8.369 5.664 -31.227 1.00 73.50 86 GLY A O 1
ATOM 654 N N . PRO A 1 87 ? 8.868 7.319 -29.793 1.00 83.12 87 PRO A N 1
ATOM 655 C CA . PRO A 1 87 ? 9.846 6.532 -29.049 1.00 83.12 87 PRO A CA 1
ATOM 656 C C . PRO A 1 87 ? 9.121 5.499 -28.183 1.00 83.12 87 PRO A C 1
ATOM 658 O O . PRO A 1 87 ? 8.070 5.786 -27.608 1.00 83.12 87 PRO A O 1
ATOM 661 N N . SER A 1 88 ? 9.687 4.299 -28.061 1.00 88.75 88 SER A N 1
ATOM 662 C CA . SER A 1 88 ? 9.040 3.208 -27.326 1.00 88.75 88 SER A CA 1
ATOM 663 C C . SER A 1 88 ? 10.004 2.474 -26.406 1.00 88.75 88 SER A C 1
ATOM 665 O O . SER A 1 88 ? 11.137 2.173 -26.794 1.00 88.75 88 SER A O 1
ATOM 667 N N . TRP A 1 89 ? 9.503 2.097 -25.233 1.00 92.31 89 TRP A N 1
ATOM 668 C CA . TRP A 1 89 ? 10.145 1.157 -24.324 1.00 92.31 89 TRP A CA 1
ATOM 669 C C . TRP A 1 89 ? 9.459 -0.200 -24.436 1.00 92.31 89 TRP A C 1
ATOM 671 O O . TRP A 1 89 ? 8.236 -0.294 -24.406 1.00 92.31 89 TRP A O 1
ATOM 681 N N . THR A 1 90 ? 10.250 -1.258 -24.575 1.00 92.12 90 THR A N 1
ATOM 682 C CA . THR A 1 90 ? 9.748 -2.638 -24.626 1.00 92.12 90 THR A CA 1
ATOM 683 C C . THR A 1 90 ? 10.564 -3.519 -23.695 1.00 92.12 90 THR A C 1
ATOM 685 O O . THR A 1 90 ? 11.734 -3.238 -23.437 1.00 92.12 90 THR A O 1
ATOM 688 N N . CYS A 1 91 ? 9.966 -4.587 -23.180 1.00 92.81 91 CYS A N 1
ATOM 689 C CA . CYS A 1 91 ? 10.654 -5.581 -22.365 1.00 92.81 91 CYS A CA 1
ATOM 690 C C . CYS A 1 91 ? 10.158 -6.992 -22.714 1.00 92.81 91 CYS A C 1
ATOM 692 O O . CYS A 1 91 ? 9.200 -7.160 -23.471 1.00 92.81 91 CYS A O 1
ATOM 694 N N . SER A 1 92 ? 10.851 -8.013 -22.208 1.00 93.94 92 SER A N 1
ATOM 695 C CA . SER A 1 92 ? 10.380 -9.401 -22.327 1.00 93.94 92 SER A CA 1
ATOM 696 C C . SER A 1 92 ? 9.164 -9.629 -21.426 1.00 93.94 92 SER A C 1
ATOM 698 O O . SER A 1 92 ? 9.030 -8.957 -20.407 1.00 93.94 92 SER A O 1
ATOM 700 N N . ASP A 1 93 ? 8.300 -10.595 -21.754 1.00 93.31 93 ASP A N 1
ATOM 701 C CA . ASP A 1 93 ? 7.113 -10.878 -20.934 1.00 93.31 93 ASP A CA 1
ATOM 702 C C . ASP A 1 93 ? 7.491 -11.155 -19.468 1.00 93.31 93 ASP A C 1
ATOM 704 O O . ASP A 1 93 ? 8.299 -12.036 -19.164 1.00 93.31 93 ASP A O 1
ATOM 708 N N . GLY A 1 94 ? 6.913 -10.363 -18.564 1.00 90.12 94 GLY A N 1
ATOM 709 C CA . GLY A 1 94 ? 7.128 -10.436 -17.123 1.00 90.12 94 GLY A CA 1
ATOM 710 C C . GLY A 1 94 ? 8.422 -9.811 -16.609 1.00 90.12 94 GLY A C 1
ATOM 711 O O . GLY A 1 94 ? 8.652 -9.848 -15.401 1.00 90.12 94 GLY A O 1
ATOM 712 N N . ALA A 1 95 ? 9.250 -9.213 -17.469 1.00 91.00 95 ALA A N 1
ATOM 713 C CA . ALA A 1 95 ? 10.440 -8.479 -17.038 1.00 91.00 95 ALA A CA 1
ATOM 714 C C . ALA A 1 95 ? 10.094 -7.233 -16.205 1.00 91.00 95 ALA A C 1
ATOM 716 O O . ALA A 1 95 ? 10.865 -6.846 -15.335 1.00 91.00 95 ALA A O 1
ATOM 717 N N . ASP A 1 96 ? 8.933 -6.639 -16.450 1.00 94.94 96 ASP A N 1
ATOM 718 C CA . ASP A 1 96 ? 8.380 -5.446 -15.810 1.00 94.94 96 ASP A CA 1
ATOM 719 C C . ASP A 1 96 ? 7.631 -5.717 -14.496 1.00 94.94 96 ASP A C 1
ATOM 721 O O . ASP A 1 96 ? 7.244 -4.775 -13.801 1.00 94.94 96 ASP A O 1
ATOM 725 N N . LYS A 1 97 ? 7.413 -6.992 -14.151 1.00 94.94 97 LYS A N 1
ATOM 726 C CA . LYS A 1 97 ? 6.573 -7.404 -13.021 1.00 94.94 97 LYS A CA 1
ATOM 727 C C . LYS A 1 97 ? 7.334 -7.385 -11.699 1.00 94.94 97 LYS A C 1
ATOM 729 O O . LYS A 1 97 ? 8.470 -7.845 -11.598 1.00 94.94 97 LYS A O 1
ATOM 734 N N . ILE A 1 98 ? 6.649 -6.935 -10.656 1.00 95.56 98 ILE A N 1
ATOM 735 C CA . ILE A 1 98 ? 7.068 -7.055 -9.260 1.00 95.56 98 ILE A CA 1
ATOM 736 C C . ILE A 1 98 ? 5.926 -7.716 -8.511 1.00 95.56 98 ILE A C 1
ATOM 738 O O . ILE A 1 98 ? 4.827 -7.161 -8.430 1.00 95.56 98 ILE A O 1
ATOM 742 N N . LYS A 1 99 ? 6.181 -8.906 -7.975 1.00 95.75 99 LYS A N 1
ATOM 743 C CA . LYS A 1 99 ? 5.196 -9.673 -7.219 1.00 95.75 99 LYS A CA 1
ATOM 744 C C . LYS A 1 99 ? 5.548 -9.633 -5.742 1.00 95.75 99 LYS A C 1
ATOM 746 O O . LYS A 1 99 ? 6.681 -9.910 -5.356 1.00 95.75 99 LYS A O 1
ATOM 751 N N . VAL A 1 100 ? 4.553 -9.320 -4.923 1.00 95.50 100 VAL A N 1
ATOM 752 C CA . VAL A 1 100 ? 4.667 -9.328 -3.465 1.00 95.50 100 VAL A CA 1
ATOM 753 C C . VAL A 1 100 ? 3.768 -10.431 -2.929 1.00 95.50 100 VAL A C 1
ATOM 755 O O . VAL A 1 100 ? 2.606 -10.525 -3.322 1.00 95.50 100 VAL A O 1
ATOM 758 N N . THR A 1 101 ? 4.304 -11.257 -2.034 1.00 95.44 101 THR A N 1
ATOM 759 C CA . THR A 1 101 ? 3.561 -12.300 -1.318 1.00 95.44 101 THR A CA 1
ATOM 760 C C . THR A 1 101 ? 3.686 -12.055 0.176 1.00 95.44 101 THR A C 1
ATOM 762 O O . THR A 1 101 ? 4.792 -11.888 0.693 1.00 95.44 101 THR A O 1
ATOM 765 N N . ASN A 1 102 ? 2.554 -12.020 0.874 1.00 93.25 102 ASN A N 1
ATOM 766 C CA . ASN A 1 102 ? 2.520 -11.857 2.317 1.00 93.25 102 ASN A CA 1
ATOM 767 C C . ASN A 1 102 ? 2.324 -13.219 2.984 1.00 93.25 102 ASN A C 1
ATOM 769 O O . ASN A 1 102 ? 1.262 -13.809 2.845 1.00 93.25 102 ASN A O 1
ATOM 773 N N . ASN A 1 103 ? 3.326 -13.689 3.728 1.00 91.50 103 ASN A N 1
ATOM 774 C CA . ASN A 1 103 ? 3.254 -14.873 4.592 1.00 91.50 103 ASN A CA 1
ATOM 775 C C . ASN A 1 103 ? 3.122 -14.490 6.080 1.00 91.50 103 ASN A C 1
ATOM 777 O O . ASN A 1 103 ? 3.215 -15.344 6.962 1.00 91.50 103 ASN A O 1
ATOM 781 N N . SER A 1 104 ? 2.969 -13.197 6.374 1.00 89.50 104 SER A N 1
ATOM 782 C CA . SER A 1 104 ? 2.832 -12.668 7.731 1.00 89.50 104 SER A CA 1
ATOM 783 C C . SER A 1 104 ? 1.482 -13.057 8.335 1.00 89.50 104 SER A C 1
ATOM 785 O O . SER A 1 104 ? 0.494 -13.197 7.615 1.00 89.50 104 SER A O 1
ATOM 787 N N . ASN A 1 105 ? 1.395 -13.106 9.664 1.00 85.56 105 ASN A N 1
ATOM 788 C CA . ASN A 1 105 ? 0.106 -13.176 10.369 1.00 85.56 105 ASN A CA 1
ATOM 789 C C . ASN A 1 105 ? -0.562 -11.792 10.525 1.00 85.56 105 ASN A C 1
ATOM 791 O O . ASN A 1 105 ? -1.447 -11.614 11.354 1.00 85.56 105 ASN A O 1
ATOM 795 N N . ALA A 1 106 ? -0.131 -10.805 9.736 1.00 83.31 106 ALA A N 1
ATOM 796 C CA . ALA A 1 106 ? -0.709 -9.472 9.688 1.00 83.31 106 ALA A CA 1
ATOM 797 C C . ALA A 1 106 ? -0.754 -8.944 8.245 1.00 83.31 106 ALA A C 1
ATOM 799 O O . ALA A 1 106 ? 0.137 -9.256 7.450 1.00 83.31 106 ALA A O 1
ATOM 800 N N . PRO A 1 107 ? -1.767 -8.135 7.894 1.00 85.25 107 PRO A N 1
ATOM 801 C CA . PRO A 1 107 ? -1.811 -7.400 6.637 1.00 85.25 107 PRO A CA 1
ATOM 802 C C . PRO A 1 107 ? -0.601 -6.492 6.430 1.00 85.25 107 PRO A C 1
ATOM 804 O O . PRO A 1 107 ? -0.042 -5.948 7.384 1.00 85.25 107 PRO A O 1
ATOM 807 N N . ILE A 1 108 ? -0.253 -6.272 5.165 1.00 87.44 108 ILE A N 1
ATOM 808 C CA . ILE A 1 108 ? 0.798 -5.335 4.769 1.00 87.44 108 ILE A CA 1
ATOM 809 C C . ILE A 1 108 ? 0.350 -4.463 3.602 1.00 87.44 108 ILE A C 1
ATOM 811 O O . ILE A 1 108 ? -0.506 -4.835 2.795 1.00 87.44 108 ILE A O 1
ATOM 815 N N . THR A 1 109 ? 0.991 -3.306 3.482 1.00 88.12 109 THR A N 1
ATOM 816 C CA . THR A 1 109 ? 0.984 -2.501 2.261 1.00 88.12 109 THR A CA 1
ATOM 817 C C . THR A 1 109 ? 2.411 -2.365 1.750 1.00 88.12 109 THR A C 1
ATOM 819 O O . THR A 1 109 ? 3.292 -1.930 2.492 1.00 88.12 109 THR A O 1
ATOM 822 N N . ALA A 1 110 ? 2.625 -2.738 0.492 1.00 89.06 110 ALA A N 1
ATOM 823 C CA . ALA A 1 110 ? 3.868 -2.561 -0.237 1.00 89.06 110 ALA A CA 1
ATOM 824 C C . ALA A 1 110 ? 3.733 -1.374 -1.198 1.00 89.06 110 ALA A C 1
ATOM 826 O O . ALA A 1 110 ? 3.028 -1.471 -2.202 1.00 89.06 110 ALA A O 1
ATOM 827 N N . SER A 1 111 ? 4.394 -0.263 -0.885 1.00 88.94 111 SER A N 1
ATOM 828 C CA . SER A 1 111 ? 4.401 0.947 -1.707 1.00 88.94 111 SER A CA 1
ATOM 829 C C . SER A 1 111 ? 5.575 0.916 -2.682 1.00 88.94 111 SER A C 1
ATOM 831 O O . SER A 1 111 ? 6.732 0.777 -2.278 1.00 88.94 111 SER A O 1
ATOM 833 N N . LEU A 1 112 ? 5.274 1.025 -3.974 1.00 90.38 112 LEU A N 1
ATOM 834 C CA . LEU A 1 112 ? 6.240 0.960 -5.064 1.00 90.38 112 LEU A CA 1
ATOM 835 C C . LEU A 1 112 ? 6.579 2.365 -5.558 1.00 90.38 112 LEU A C 1
ATOM 837 O O . LEU A 1 112 ? 5.703 3.192 -5.816 1.00 90.38 112 LEU A O 1
ATOM 841 N N . SER A 1 113 ? 7.870 2.633 -5.728 1.00 91.50 113 SER A N 1
ATOM 842 C CA . SER A 1 113 ? 8.350 3.892 -6.292 1.00 91.50 113 SER A CA 1
ATOM 843 C C . SER A 1 113 ? 9.515 3.671 -7.243 1.00 91.50 113 SER A C 1
ATOM 845 O O . SER A 1 113 ? 10.273 2.709 -7.118 1.00 91.50 113 SER A O 1
ATOM 847 N N . TYR A 1 114 ? 9.645 4.576 -8.208 1.00 93.12 114 TYR A N 1
ATOM 848 C CA . TYR A 1 114 ? 10.740 4.606 -9.162 1.00 93.12 114 TYR A CA 1
ATOM 849 C C . TYR A 1 114 ? 11.515 5.912 -8.991 1.00 93.12 114 TYR A C 1
ATOM 851 O O . TYR A 1 114 ? 10.944 6.999 -9.049 1.00 93.12 114 TYR A O 1
ATOM 859 N N . GLU A 1 115 ? 12.818 5.796 -8.764 1.00 90.88 115 GLU A N 1
ATOM 860 C CA . GLU A 1 115 ? 13.738 6.924 -8.671 1.00 90.88 115 GLU A CA 1
ATOM 861 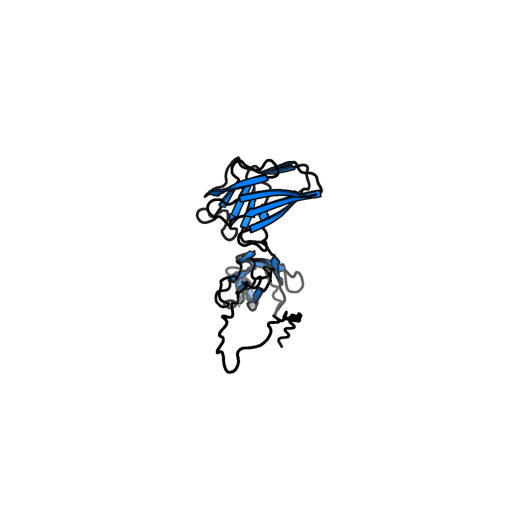C C . GLU A 1 115 ? 14.563 7.008 -9.964 1.00 90.88 115 GLU A C 1
ATOM 863 O O . GLU A 1 115 ? 15.405 6.129 -10.198 1.00 90.88 115 GLU A O 1
ATOM 868 N N . PRO A 1 116 ? 14.334 8.023 -10.817 1.00 89.06 116 PRO A N 1
ATOM 869 C CA . PRO A 1 116 ? 15.055 8.167 -12.073 1.00 89.06 116 PRO A CA 1
ATOM 870 C C . PRO A 1 116 ? 16.520 8.538 -11.831 1.00 89.06 116 PRO A C 1
ATOM 872 O O . PRO A 1 116 ? 16.850 9.319 -10.937 1.00 89.06 116 PRO A O 1
ATOM 875 N N . VAL A 1 117 ? 17.410 8.018 -12.672 1.00 86.38 117 VAL A N 1
ATOM 876 C CA . VAL A 1 117 ? 18.787 8.511 -12.767 1.00 86.38 117 VAL A CA 1
ATOM 877 C C . VAL A 1 117 ? 18.818 9.628 -13.804 1.00 86.38 117 VAL A C 1
ATOM 879 O O . VAL A 1 117 ? 18.326 9.461 -14.916 1.00 86.38 117 VAL A O 1
ATOM 882 N N . SER A 1 118 ? 19.424 10.764 -13.458 1.00 76.25 118 SER A N 1
ATOM 883 C CA . SER A 1 118 ? 19.702 11.841 -14.410 1.00 76.25 118 SER A CA 1
ATOM 884 C C . SER A 1 118 ? 21.203 11.955 -14.681 1.00 76.25 118 SER A C 1
ATOM 886 O O . SER A 1 118 ? 22.031 11.783 -13.784 1.00 76.25 118 SER A O 1
ATOM 888 N N . GLY A 1 119 ? 21.560 12.244 -15.935 1.00 70.38 119 GLY A N 1
ATOM 889 C CA . GLY A 1 119 ? 22.945 12.448 -16.362 1.00 70.38 119 GLY A CA 1
ATOM 890 C C . GLY A 1 119 ? 23.547 11.285 -17.158 1.00 70.38 119 GLY A C 1
ATOM 891 O O . GLY A 1 119 ? 22.966 10.213 -17.310 1.00 70.38 119 GLY A O 1
ATOM 892 N N . GLY A 1 120 ? 24.734 11.520 -17.726 1.00 79.25 120 GLY A N 1
ATOM 893 C CA . GLY A 1 120 ? 25.382 10.570 -18.636 1.00 79.25 120 GLY A CA 1
ATOM 894 C C . GLY A 1 120 ? 24.565 10.350 -19.914 1.00 79.25 120 GLY A C 1
ATOM 895 O O . GLY A 1 120 ? 24.097 11.316 -20.526 1.00 79.25 120 GLY A O 1
ATOM 896 N N . SER A 1 121 ? 24.382 9.085 -20.293 1.00 77.81 121 SER A N 1
ATOM 897 C CA . SER A 1 121 ? 23.590 8.658 -21.457 1.00 77.81 121 SER A CA 1
ATOM 898 C C . SER A 1 121 ? 22.071 8.657 -21.224 1.00 77.81 121 SER A C 1
ATOM 900 O O . SER A 1 121 ? 21.303 8.297 -22.112 1.00 77.81 121 SER A O 1
ATOM 902 N N . VAL A 1 122 ? 21.611 9.083 -20.045 1.00 79.38 122 VAL A N 1
ATOM 903 C CA . VAL A 1 122 ? 20.187 9.205 -19.712 1.00 79.38 122 VAL A CA 1
ATOM 904 C C . VAL A 1 122 ? 19.791 10.678 -19.811 1.00 79.38 122 VAL A C 1
ATOM 906 O O . VAL A 1 122 ? 20.338 11.518 -19.090 1.00 79.38 122 VAL A O 1
ATOM 909 N N . SER A 1 123 ? 18.897 11.024 -20.745 1.00 76.31 123 SER A N 1
ATOM 910 C CA . SER A 1 123 ? 18.332 12.379 -20.839 1.00 76.31 123 SER A CA 1
ATOM 911 C C . SER A 1 123 ? 17.223 12.550 -19.809 1.00 76.31 123 SER A C 1
ATOM 913 O O . SER A 1 123 ? 17.350 13.390 -18.920 1.00 76.31 123 SER A O 1
ATOM 915 N N . TYR A 1 124 ? 16.177 11.729 -19.904 1.00 83.69 124 TYR A N 1
ATOM 916 C CA . TYR A 1 124 ? 15.063 11.703 -18.964 1.00 83.69 124 TYR A CA 1
ATOM 917 C C . TYR A 1 124 ? 14.273 10.408 -19.129 1.00 83.69 124 TYR A C 1
ATOM 919 O O . TYR A 1 124 ? 13.720 10.187 -20.200 1.00 83.69 124 TYR A O 1
ATOM 927 N N . VAL A 1 125 ? 14.203 9.569 -18.094 1.00 90.19 125 VAL A N 1
ATOM 928 C CA . VAL A 1 125 ? 13.388 8.346 -18.112 1.00 90.19 125 VAL A CA 1
ATOM 929 C C . VAL A 1 125 ? 12.534 8.313 -16.860 1.00 90.19 125 VAL A C 1
ATOM 931 O O . VAL A 1 125 ? 13.071 8.262 -15.754 1.00 90.19 125 VAL A O 1
ATOM 934 N N . GLU A 1 126 ? 11.219 8.341 -17.033 1.00 92.12 126 GLU A N 1
ATOM 935 C CA . GLU A 1 126 ? 10.250 8.165 -15.954 1.00 92.12 126 GLU A CA 1
ATOM 936 C C . GLU A 1 126 ? 9.749 6.728 -15.906 1.00 92.12 126 GLU A C 1
ATOM 938 O O . GLU A 1 126 ? 9.724 6.025 -16.915 1.00 92.12 126 GLU A O 1
ATOM 943 N N . GLY A 1 127 ? 9.335 6.313 -14.711 1.00 93.56 127 GLY A N 1
ATOM 944 C CA . GLY A 1 127 ? 8.720 5.022 -14.466 1.00 93.56 127 GLY A CA 1
ATOM 945 C C . GLY A 1 127 ? 7.411 5.191 -13.708 1.00 93.56 127 GLY A C 1
ATOM 946 O O . GLY A 1 127 ? 7.368 5.880 -12.686 1.00 93.56 127 GLY A O 1
ATOM 947 N N . ALA A 1 128 ? 6.355 4.553 -14.199 1.00 94.19 128 ALA A N 1
ATOM 948 C CA . ALA A 1 128 ? 5.039 4.546 -13.581 1.00 94.19 128 ALA A CA 1
ATOM 949 C C . ALA A 1 128 ? 4.568 3.107 -13.357 1.00 94.19 128 ALA A C 1
ATOM 951 O O . ALA A 1 128 ? 4.621 2.281 -14.261 1.00 94.19 128 ALA A O 1
ATOM 952 N N . PHE A 1 129 ? 4.097 2.818 -12.146 1.00 93.75 129 PHE A N 1
ATOM 953 C CA . PHE A 1 129 ? 3.448 1.545 -11.850 1.00 93.75 129 PHE A CA 1
ATOM 954 C C . PHE A 1 129 ? 1.957 1.611 -12.170 1.00 93.75 129 PHE A C 1
A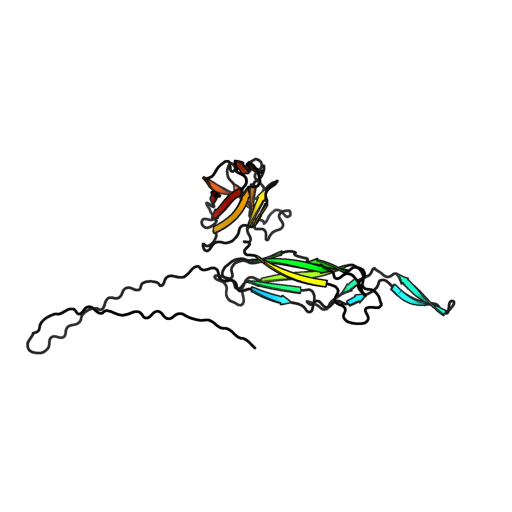TOM 956 O O . PHE A 1 129 ? 1.309 2.615 -11.858 1.00 93.75 129 PHE A O 1
ATOM 963 N N . ASP A 1 130 ? 1.406 0.516 -12.694 1.00 93.62 130 ASP A N 1
ATOM 964 C CA . ASP A 1 130 ? -0.045 0.308 -12.812 1.00 93.62 130 ASP A CA 1
ATOM 965 C C . ASP A 1 130 ? -0.742 0.398 -11.439 1.00 93.62 130 ASP A C 1
ATOM 967 O O . ASP A 1 130 ? -1.861 0.903 -11.317 1.00 93.62 130 ASP A O 1
ATOM 971 N N . LYS A 1 131 ? -0.036 -0.027 -10.383 1.00 88.81 131 LYS A N 1
ATOM 972 C CA . LYS A 1 131 ? -0.425 0.079 -8.977 1.00 88.81 131 LYS A CA 1
ATOM 973 C C . LYS A 1 131 ? 0.734 0.635 -8.157 1.00 88.81 131 LYS A C 1
ATOM 975 O O . LYS A 1 131 ? 1.774 0.003 -8.016 1.00 88.81 131 LYS A O 1
ATOM 980 N N . LYS A 1 132 ? 0.536 1.801 -7.537 1.00 87.06 132 LYS A N 1
ATOM 981 C CA . LYS A 1 132 ? 1.530 2.381 -6.610 1.00 87.06 132 LYS A CA 1
ATOM 982 C C . LYS A 1 132 ? 1.622 1.643 -5.278 1.00 87.06 132 LYS A C 1
ATOM 984 O O . LYS A 1 132 ? 2.639 1.739 -4.608 1.00 87.06 132 LYS A O 1
ATOM 989 N N . ASP A 1 133 ? 0.571 0.925 -4.899 1.00 87.38 133 ASP A N 1
ATOM 990 C CA . ASP A 1 133 ? 0.498 0.187 -3.645 1.00 87.38 133 ASP A CA 1
ATOM 991 C C . ASP A 1 133 ? -0.119 -1.193 -3.883 1.00 87.38 133 ASP A C 1
ATOM 993 O O . ASP A 1 133 ? -1.206 -1.299 -4.456 1.00 87.38 133 ASP A O 1
ATOM 997 N N . ILE A 1 134 ? 0.528 -2.230 -3.359 1.00 89.38 134 ILE A N 1
ATOM 998 C CA . ILE A 1 134 ? -0.019 -3.583 -3.240 1.00 89.38 134 ILE A CA 1
ATOM 999 C C . ILE A 1 134 ? -0.452 -3.794 -1.789 1.00 89.38 134 ILE A C 1
ATOM 1001 O O . ILE A 1 134 ? 0.352 -3.655 -0.869 1.00 89.38 134 ILE A O 1
ATOM 1005 N N . ARG A 1 135 ? -1.727 -4.126 -1.571 1.00 88.06 135 ARG A N 1
ATOM 1006 C CA . ARG A 1 135 ? -2.312 -4.312 -0.233 1.00 88.06 135 ARG A CA 1
ATOM 1007 C C . ARG A 1 135 ? -2.743 -5.757 -0.053 1.00 88.06 135 ARG A C 1
ATOM 1009 O O . ARG A 1 135 ? -3.616 -6.226 -0.781 1.00 88.06 135 ARG A O 1
ATOM 1016 N N . LEU A 1 136 ? -2.139 -6.445 0.910 1.00 88.19 136 LEU A N 1
ATOM 1017 C CA . LEU A 1 136 ? -2.311 -7.882 1.119 1.00 88.19 136 LEU A CA 1
ATOM 1018 C C . LEU A 1 136 ? -2.813 -8.156 2.534 1.00 88.19 136 LEU A C 1
ATOM 1020 O O . LEU A 1 136 ? -2.347 -7.544 3.493 1.00 88.19 136 LEU A O 1
ATOM 1024 N N . GLU A 1 137 ? -3.757 -9.087 2.648 1.00 87.19 137 GLU A N 1
ATOM 1025 C CA . GLU A 1 137 ? -4.280 -9.564 3.932 1.00 87.19 137 GLU A CA 1
ATOM 1026 C C . GLU A 1 137 ? -3.245 -10.384 4.703 1.00 87.19 137 GLU A C 1
ATOM 1028 O O . GLU A 1 137 ? -2.208 -10.767 4.157 1.00 87.19 137 GLU A O 1
ATOM 1033 N N . SER A 1 138 ? -3.558 -10.683 5.965 1.00 87.19 138 SER A N 1
ATOM 1034 C CA . SER A 1 138 ? -2.862 -11.725 6.725 1.00 87.19 138 SER A CA 1
ATOM 1035 C C . SER A 1 138 ? -2.917 -13.066 5.984 1.00 87.19 138 SER A C 1
ATOM 1037 O O . SER A 1 138 ? -3.938 -13.423 5.395 1.00 87.19 138 SER A O 1
ATOM 1039 N N . ALA A 1 139 ? -1.825 -13.826 6.048 1.00 90.44 139 ALA A N 1
ATOM 1040 C CA . ALA A 1 139 ? -1.778 -15.211 5.594 1.00 90.44 139 ALA A CA 1
ATOM 1041 C C . ALA A 1 139 ? -2.375 -16.189 6.617 1.00 90.44 139 ALA A C 1
ATOM 1043 O O . ALA A 1 139 ? -2.414 -17.397 6.368 1.00 90.44 139 ALA A O 1
ATOM 1044 N N . GLU A 1 140 ? -2.810 -15.710 7.781 1.00 88.12 140 GLU A N 1
ATOM 1045 C CA . GLU A 1 140 ? -3.413 -16.554 8.804 1.00 88.12 140 GLU A CA 1
ATOM 1046 C C . GLU A 1 140 ? -4.634 -17.305 8.258 1.00 88.12 140 GLU A C 1
ATOM 1048 O O . GLU A 1 140 ? -5.487 -16.756 7.564 1.00 88.12 140 GLU A O 1
ATOM 1053 N N . GLY A 1 141 ? -4.684 -18.611 8.526 1.00 86.38 141 GLY A N 1
ATOM 1054 C CA . GLY A 1 141 ? -5.718 -19.493 7.983 1.00 86.38 141 GLY A CA 1
ATOM 1055 C C . GLY A 1 141 ? -5.539 -19.871 6.506 1.00 86.38 141 GLY A C 1
ATOM 1056 O O . GLY A 1 141 ? -6.346 -20.643 5.990 1.00 86.38 141 GLY A O 1
ATOM 1057 N N . THR A 1 142 ? -4.487 -19.398 5.830 1.00 90.06 142 THR A N 1
ATOM 1058 C CA . THR A 1 142 ? -4.144 -19.806 4.457 1.00 90.06 142 THR A CA 1
ATOM 1059 C C . THR A 1 142 ? -3.066 -20.896 4.443 1.00 90.06 142 THR A C 1
ATOM 1061 O O . THR A 1 142 ? -2.288 -21.055 5.385 1.00 90.06 142 THR A O 1
ATOM 1064 N N . THR A 1 143 ? -3.018 -21.692 3.373 1.00 91.88 143 THR A N 1
ATOM 1065 C CA . THR A 1 143 ? -1.865 -22.567 3.099 1.00 91.88 143 THR A CA 1
ATOM 1066 C C . THR A 1 143 ? -0.748 -21.751 2.459 1.00 91.88 143 THR A C 1
ATOM 1068 O O . THR A 1 143 ? -1.047 -20.804 1.743 1.00 91.88 143 THR A O 1
ATOM 1071 N N . VAL A 1 144 ? 0.511 -22.180 2.592 1.00 88.25 144 VAL A N 1
ATOM 1072 C CA . VAL A 1 144 ? 1.674 -21.500 1.979 1.00 88.25 144 VAL A CA 1
ATOM 1073 C C . VAL A 1 144 ? 1.463 -21.200 0.486 1.00 88.25 144 VAL A C 1
ATOM 1075 O O . VAL A 1 144 ? 1.694 -20.081 0.048 1.00 88.25 144 VAL A O 1
ATOM 1078 N N . ASP A 1 145 ? 0.928 -22.154 -0.281 1.00 90.81 145 ASP A N 1
ATOM 1079 C CA . ASP A 1 145 ? 0.691 -21.975 -1.725 1.00 90.81 145 ASP A CA 1
ATOM 1080 C C . ASP A 1 145 ? -0.452 -20.998 -2.062 1.00 90.81 145 ASP A C 1
ATOM 1082 O O . ASP A 1 145 ? -0.588 -20.570 -3.204 1.00 90.81 145 ASP A O 1
ATOM 1086 N N . ASN A 1 146 ? -1.280 -20.652 -1.073 1.00 92.88 146 ASN A N 1
ATOM 1087 C CA . ASN A 1 146 ? -2.420 -19.743 -1.202 1.00 92.88 146 ASN A CA 1
ATOM 1088 C C . ASN A 1 146 ? -2.222 -18.460 -0.378 1.00 92.88 146 ASN A C 1
ATOM 1090 O O . ASN A 1 146 ? -3.197 -17.758 -0.102 1.00 92.88 146 ASN A O 1
ATOM 1094 N N . ALA A 1 147 ? -0.984 -18.165 0.032 1.00 94.44 147 ALA A N 1
ATOM 1095 C CA . ALA A 1 147 ? -0.662 -16.924 0.716 1.00 94.44 147 ALA A CA 1
ATOM 1096 C C . ALA A 1 147 ? -1.088 -15.717 -0.150 1.00 94.44 147 ALA A C 1
ATOM 1098 O O . ALA A 1 147 ? -0.892 -15.741 -1.376 1.00 94.44 147 ALA A O 1
ATOM 1099 N N . PRO A 1 148 ? -1.674 -14.659 0.444 1.00 94.25 148 PRO A N 1
ATOM 1100 C CA . PRO A 1 148 ? -2.085 -13.476 -0.300 1.00 94.25 148 PRO A CA 1
ATOM 1101 C C . PRO A 1 148 ? -0.925 -12.901 -1.117 1.00 94.25 148 PRO A C 1
ATOM 1103 O O . PRO A 1 148 ? 0.148 -12.619 -0.584 1.00 94.25 148 PRO A O 1
ATOM 1106 N N . SER A 1 149 ? -1.143 -12.711 -2.418 1.00 95.56 149 SER A N 1
ATOM 1107 C CA . SER A 1 149 ? -0.156 -12.115 -3.317 1.00 95.56 149 SER A CA 1
ATOM 1108 C C . SER A 1 149 ? -0.816 -11.260 -4.390 1.00 95.56 149 SER A C 1
ATOM 1110 O O . SER A 1 149 ? -1.963 -11.493 -4.772 1.00 95.56 149 SER A O 1
ATOM 1112 N N . ASP A 1 150 ? -0.084 -10.258 -4.866 1.00 95.00 150 ASP A N 1
ATOM 1113 C CA . ASP A 1 150 ? -0.476 -9.431 -6.006 1.00 95.00 150 ASP A CA 1
ATOM 1114 C C . ASP A 1 150 ? 0.778 -8.964 -6.756 1.00 95.00 150 ASP A C 1
ATOM 1116 O O . ASP A 1 150 ? 1.908 -9.082 -6.273 1.00 95.00 150 ASP A O 1
ATOM 1120 N N . THR A 1 151 ? 0.583 -8.484 -7.977 1.00 95.31 151 THR A N 1
ATOM 1121 C CA . THR A 1 151 ? 1.639 -8.033 -8.883 1.00 95.31 151 THR A CA 1
ATOM 1122 C C . THR A 1 151 ? 1.341 -6.627 -9.386 1.00 95.31 151 THR A C 1
ATOM 1124 O O . THR A 1 151 ? 0.180 -6.286 -9.639 1.00 95.31 151 THR A O 1
ATOM 1127 N N . ALA A 1 152 ? 2.404 -5.841 -9.537 1.00 94.88 152 ALA A N 1
ATOM 1128 C CA . ALA A 1 152 ? 2.419 -4.559 -10.231 1.00 94.88 152 ALA A CA 1
ATOM 1129 C C . ALA A 1 152 ? 3.407 -4.619 -11.406 1.00 94.88 152 ALA A C 1
ATOM 1131 O O . ALA A 1 152 ? 4.399 -5.352 -11.348 1.00 94.88 152 ALA A O 1
ATOM 1132 N N . THR A 1 153 ? 3.142 -3.852 -12.456 1.00 96.31 153 THR A N 1
ATOM 1133 C CA . THR A 1 153 ? 3.984 -3.712 -13.651 1.00 96.31 153 THR A CA 1
ATOM 1134 C C . THR A 1 153 ? 4.510 -2.291 -13.768 1.00 96.31 153 THR A C 1
ATOM 1136 O O . THR A 1 153 ? 3.783 -1.333 -13.497 1.00 96.31 153 THR A O 1
ATOM 1139 N N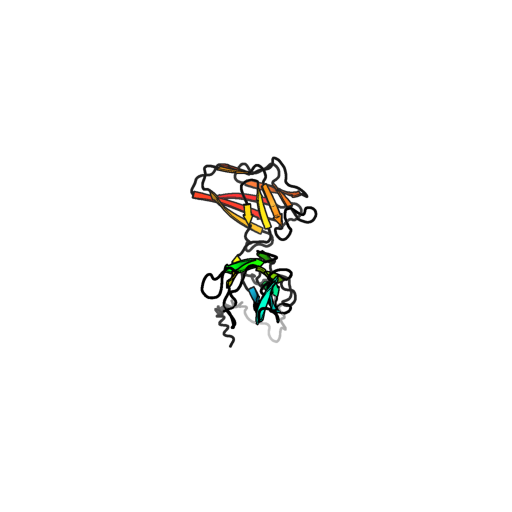 . LEU A 1 154 ? 5.772 -2.153 -14.171 1.00 95.81 154 LEU A N 1
ATOM 1140 C CA . LEU A 1 154 ? 6.418 -0.866 -14.415 1.00 95.81 154 LEU A CA 1
ATOM 1141 C C . LEU A 1 154 ? 6.384 -0.513 -15.905 1.00 95.81 154 LEU A C 1
ATOM 1143 O O . LEU A 1 154 ? 6.961 -1.210 -16.731 1.00 95.81 154 LEU A O 1
ATOM 1147 N N . GLU A 1 155 ? 5.788 0.623 -16.240 1.00 95.38 155 GLU A N 1
ATOM 1148 C CA . GLU A 1 155 ? 5.886 1.220 -17.568 1.00 95.38 155 GLU A CA 1
ATOM 1149 C C . GLU A 1 155 ? 6.913 2.352 -17.564 1.00 95.38 155 GLU A C 1
ATOM 1151 O O . GLU A 1 155 ? 7.010 3.115 -16.599 1.00 95.38 155 GLU A O 1
ATOM 1156 N N . LEU A 1 156 ? 7.682 2.461 -18.649 1.00 94.69 156 LEU A N 1
ATOM 1157 C CA . LEU A 1 156 ? 8.701 3.494 -18.817 1.00 94.69 156 LEU A CA 1
ATOM 1158 C C . LEU A 1 156 ? 8.324 4.479 -19.919 1.00 94.69 156 LEU A C 1
ATOM 1160 O O . LEU A 1 156 ? 7.840 4.096 -20.985 1.00 94.69 156 LEU A O 1
ATOM 1164 N N . THR A 1 157 ? 8.627 5.750 -19.681 1.00 91.69 157 THR A N 1
ATOM 1165 C CA . THR A 1 157 ? 8.492 6.831 -20.660 1.00 91.69 157 THR A CA 1
ATOM 1166 C C . THR A 1 157 ? 9.757 7.683 -20.690 1.00 91.69 157 THR A C 1
ATOM 1168 O O . THR A 1 157 ? 10.646 7.553 -19.846 1.00 91.69 157 THR A O 1
ATOM 1171 N N . GLY A 1 158 ? 9.857 8.561 -21.686 1.00 88.75 158 GLY A N 1
ATOM 1172 C CA . GLY A 1 158 ? 11.027 9.409 -21.891 1.00 88.75 158 GLY A CA 1
ATOM 1173 C C . GLY A 1 158 ? 12.048 8.788 -22.842 1.00 88.75 158 GLY A C 1
ATOM 1174 O O . GLY A 1 158 ? 11.727 7.891 -23.622 1.00 88.75 158 GLY A O 1
ATOM 1175 N N . GLU A 1 159 ? 13.275 9.294 -22.799 1.00 87.06 159 GLU A N 1
ATOM 1176 C CA . GLU A 1 159 ? 14.290 9.082 -23.824 1.00 87.06 159 GLU A CA 1
ATOM 1177 C C . GLU A 1 159 ? 15.617 8.587 -23.238 1.00 87.06 159 GLU A C 1
ATOM 1179 O O . GLU A 1 159 ? 16.071 9.008 -22.169 1.00 87.06 159 GLU A O 1
ATOM 1184 N N . LEU A 1 160 ? 16.277 7.714 -23.997 1.00 88.38 160 LEU A N 1
ATOM 1185 C CA . LEU A 1 160 ? 17.653 7.293 -23.763 1.00 88.38 160 LEU A CA 1
ATOM 1186 C C . LEU A 1 160 ? 18.534 7.816 -24.902 1.00 88.38 160 LEU A C 1
ATOM 1188 O O . LEU A 1 160 ? 18.153 7.752 -26.073 1.00 88.38 160 LEU A O 1
ATOM 1192 N N . LYS A 1 161 ? 19.720 8.341 -24.579 1.00 85.50 161 LYS A N 1
ATOM 1193 C CA . LYS A 1 161 ? 20.637 8.854 -25.603 1.00 85.50 161 LYS A CA 1
ATOM 1194 C C . LYS A 1 161 ? 21.225 7.701 -26.410 1.00 85.50 161 LYS A C 1
ATOM 1196 O O . LYS A 1 161 ? 21.507 6.629 -25.883 1.00 85.50 161 LYS A O 1
ATOM 1201 N N . SER A 1 162 ? 21.489 7.950 -27.690 1.00 84.06 162 SER A N 1
ATOM 1202 C CA . SER A 1 162 ? 22.035 6.948 -28.614 1.00 84.06 162 SER A CA 1
ATOM 1203 C C . SER A 1 162 ? 23.452 6.467 -28.272 1.00 84.06 162 SER A C 1
ATOM 1205 O O . SER A 1 162 ? 23.922 5.501 -28.866 1.00 84.06 162 SER A O 1
ATOM 1207 N N . ASP A 1 163 ? 24.159 7.143 -27.361 1.00 84.06 163 ASP A N 1
ATOM 1208 C CA . ASP A 1 163 ? 25.473 6.718 -26.870 1.00 84.06 163 ASP A CA 1
ATOM 1209 C C . ASP A 1 163 ? 25.389 5.626 -25.778 1.00 84.06 163 ASP A C 1
ATOM 1211 O O . ASP A 1 163 ? 26.404 4.988 -25.484 1.00 84.06 163 ASP A O 1
ATOM 1215 N N . ALA A 1 164 ? 24.186 5.325 -25.259 1.00 84.75 164 ALA A N 1
ATOM 1216 C CA . ALA A 1 164 ? 23.891 4.175 -24.397 1.00 84.75 164 ALA A CA 1
ATOM 1217 C C . ALA A 1 164 ? 23.923 2.851 -25.189 1.00 84.75 164 ALA A C 1
ATOM 1219 O O . ALA A 1 164 ? 22.904 2.211 -25.437 1.00 84.75 164 ALA A O 1
ATOM 1220 N N . THR A 1 165 ? 25.113 2.434 -25.613 1.00 83.31 165 THR A N 1
ATOM 1221 C CA . THR A 1 165 ? 25.314 1.217 -26.426 1.00 83.31 165 THR A CA 1
ATOM 1222 C C . THR A 1 165 ? 25.413 -0.072 -25.602 1.00 83.31 165 THR A C 1
ATOM 1224 O O . THR A 1 165 ? 25.510 -1.165 -26.160 1.00 83.31 165 THR A O 1
ATOM 1227 N N . THR A 1 166 ? 25.374 0.038 -24.275 1.00 86.12 166 THR A N 1
ATOM 1228 C CA . THR A 1 166 ? 25.379 -1.078 -23.323 1.00 86.12 166 THR A CA 1
ATOM 1229 C C . THR A 1 166 ? 24.321 -0.861 -22.242 1.00 86.12 166 THR A C 1
ATOM 1231 O O . THR A 1 166 ? 23.772 0.237 -22.104 1.00 86.12 166 THR A O 1
ATOM 1234 N N . ALA A 1 167 ? 24.029 -1.914 -21.468 1.00 86.19 167 ALA A N 1
ATOM 1235 C CA . ALA A 1 167 ? 23.073 -1.864 -20.365 1.00 86.19 167 ALA A CA 1
ATOM 1236 C C . ALA A 1 167 ? 23.401 -0.700 -19.412 1.00 86.19 167 ALA A C 1
ATOM 1238 O O . ALA A 1 167 ? 24.405 -0.714 -18.698 1.00 86.19 167 ALA A O 1
ATOM 1239 N N . THR A 1 168 ? 22.549 0.324 -19.441 1.00 88.50 168 THR A N 1
ATOM 1240 C CA . THR A 1 168 ? 22.726 1.575 -18.705 1.00 88.50 168 THR A CA 1
ATOM 1241 C C . THR A 1 168 ? 21.682 1.646 -17.605 1.00 88.50 168 THR A C 1
ATOM 1243 O O . THR A 1 168 ? 20.496 1.429 -17.847 1.00 88.50 168 THR A O 1
ATOM 1246 N N . LYS A 1 169 ? 22.107 1.970 -16.382 1.00 90.75 169 LYS A N 1
ATOM 1247 C CA . LYS A 1 169 ? 21.175 2.184 -15.275 1.00 90.75 169 LYS A CA 1
ATOM 1248 C C . LYS A 1 169 ? 20.359 3.458 -15.525 1.00 90.75 169 LYS A C 1
ATOM 1250 O O . LYS A 1 169 ? 20.916 4.551 -15.503 1.00 90.75 169 LYS A O 1
ATOM 1255 N N . ILE A 1 170 ? 19.049 3.302 -15.703 1.00 91.50 170 ILE A N 1
ATOM 1256 C CA . ILE A 1 170 ? 18.092 4.397 -15.952 1.00 91.50 170 ILE A CA 1
ATOM 1257 C C . ILE A 1 170 ? 17.319 4.837 -14.701 1.00 91.50 170 ILE A C 1
ATOM 1259 O O . ILE A 1 170 ? 16.811 5.954 -14.644 1.00 91.50 170 ILE A O 1
ATOM 1263 N N . GLY A 1 171 ? 17.279 3.993 -13.670 1.00 91.88 171 GLY A N 1
ATOM 1264 C CA . GLY A 1 171 ? 16.556 4.267 -12.436 1.00 91.88 171 GLY A CA 1
ATOM 1265 C C . GLY A 1 171 ? 16.757 3.193 -11.378 1.00 91.88 171 GLY A C 1
ATOM 1266 O O . GLY A 1 171 ? 17.544 2.258 -11.550 1.00 91.88 171 GLY A O 1
ATOM 1267 N N . THR A 1 172 ? 16.069 3.358 -10.254 1.00 91.81 172 THR A N 1
ATOM 1268 C CA . THR A 1 172 ? 16.015 2.389 -9.156 1.00 91.81 172 THR A CA 1
ATOM 1269 C C . THR A 1 172 ? 14.570 2.231 -8.711 1.00 91.81 172 THR A C 1
ATOM 1271 O O . THR A 1 172 ? 13.928 3.220 -8.370 1.00 91.81 172 THR A O 1
ATOM 1274 N N . VAL A 1 173 ? 14.069 0.999 -8.670 1.00 93.56 173 VAL A N 1
ATOM 1275 C CA . VAL A 1 173 ? 12.775 0.707 -8.047 1.00 93.56 173 VAL A CA 1
ATOM 1276 C C . VAL A 1 173 ? 12.965 0.464 -6.552 1.00 93.56 173 VAL A C 1
ATOM 1278 O O . VAL A 1 173 ? 13.917 -0.203 -6.145 1.00 93.56 173 VAL A O 1
ATOM 1281 N N . LYS A 1 174 ? 12.049 0.982 -5.733 1.00 91.81 174 LYS A N 1
ATOM 1282 C CA . LYS A 1 174 ? 11.972 0.725 -4.291 1.00 91.81 174 LYS A CA 1
ATOM 1283 C C . LYS A 1 174 ? 10.606 0.150 -3.936 1.00 91.81 174 LYS A C 1
ATOM 1285 O O . LYS A 1 174 ? 9.594 0.594 -4.473 1.00 91.81 174 LYS A O 1
ATOM 1290 N N . VAL A 1 175 ? 10.605 -0.800 -3.003 1.00 91.19 175 VAL A N 1
ATOM 1291 C CA . VAL A 1 175 ? 9.402 -1.348 -2.366 1.00 91.19 175 VAL A CA 1
ATOM 1292 C C . VAL A 1 175 ? 9.510 -1.081 -0.870 1.00 91.19 175 VAL A C 1
ATOM 1294 O O . VAL A 1 175 ? 10.453 -1.540 -0.226 1.00 91.19 175 VAL A O 1
ATOM 1297 N N . GLU A 1 176 ? 8.564 -0.324 -0.328 1.00 90.81 176 GLU A N 1
ATOM 1298 C CA . GLU A 1 176 ? 8.474 -0.005 1.096 1.00 90.81 176 GLU A CA 1
ATOM 1299 C C . GLU A 1 176 ? 7.317 -0.779 1.729 1.00 90.81 176 GLU A C 1
ATOM 1301 O O . GLU A 1 176 ? 6.184 -0.692 1.262 1.00 90.81 176 GLU A O 1
ATOM 1306 N N . ILE A 1 177 ? 7.599 -1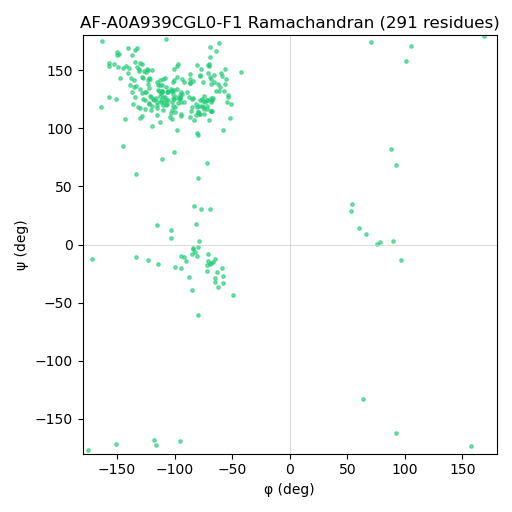.552 2.781 1.00 88.38 177 ILE A N 1
ATOM 1307 C CA . ILE A 1 177 ? 6.595 -2.360 3.481 1.00 88.38 177 ILE A CA 1
ATOM 1308 C C . ILE A 1 177 ? 6.138 -1.630 4.739 1.00 88.38 177 ILE A C 1
ATOM 1310 O O . ILE A 1 177 ? 6.948 -1.274 5.593 1.00 88.38 177 ILE A O 1
ATOM 1314 N N . THR A 1 178 ? 4.827 -1.467 4.882 1.00 86.19 178 THR A N 1
ATOM 1315 C CA . THR A 1 178 ? 4.196 -0.872 6.063 1.00 86.19 178 THR A CA 1
ATOM 1316 C C . THR A 1 178 ? 3.121 -1.793 6.632 1.00 86.19 178 THR A C 1
ATOM 1318 O O . THR A 1 178 ? 2.450 -2.517 5.894 1.00 86.19 178 THR A O 1
ATOM 1321 N N . ASN A 1 179 ? 2.922 -1.734 7.953 1.00 83.00 179 ASN A N 1
ATOM 1322 C CA . ASN A 1 179 ? 1.790 -2.375 8.632 1.00 83.00 179 ASN A CA 1
ATOM 1323 C C . ASN A 1 179 ? 0.517 -1.528 8.494 1.00 83.00 179 ASN A C 1
ATOM 1325 O O . ASN A 1 179 ? -0.070 -1.068 9.476 1.00 83.00 179 ASN A O 1
ATOM 1329 N N . ASN A 1 180 ? 0.129 -1.262 7.257 1.00 81.31 180 ASN A N 1
ATOM 1330 C CA . ASN A 1 180 ? -1.157 -0.663 6.971 1.00 81.31 180 ASN A CA 1
ATOM 1331 C C . ASN A 1 180 ? -2.128 -1.789 6.646 1.00 81.31 180 ASN A C 1
ATOM 1333 O O . ASN A 1 180 ? -1.860 -2.637 5.793 1.00 81.31 180 ASN A O 1
ATOM 1337 N N . SER A 1 181 ? -3.264 -1.771 7.332 1.00 81.75 181 SER A N 1
ATOM 1338 C CA . SER A 1 181 ? -4.397 -2.610 6.988 1.00 81.75 181 SER A CA 1
ATOM 1339 C C . SER A 1 181 ? -4.946 -2.235 5.613 1.00 81.75 181 SER A C 1
ATOM 1341 O O . SER A 1 181 ? -4.687 -1.159 5.067 1.00 81.75 181 SER A O 1
ATOM 1343 N N . ILE A 1 182 ? -5.791 -3.112 5.088 1.00 79.44 182 ILE A N 1
ATOM 1344 C CA . ILE A 1 182 ? -6.590 -2.835 3.897 1.00 79.44 182 ILE A CA 1
ATOM 1345 C C . ILE A 1 182 ? -7.637 -1.734 4.119 1.00 79.44 182 ILE A C 1
ATOM 1347 O O . ILE A 1 182 ? -8.144 -1.184 3.143 1.00 79.44 182 ILE A O 1
ATOM 1351 N N . TYR A 1 183 ? -7.946 -1.362 5.362 1.00 86.25 183 TYR A N 1
ATOM 1352 C CA . TYR A 1 183 ? -8.901 -0.307 5.675 1.00 86.25 183 TYR A CA 1
ATOM 1353 C C . TYR A 1 183 ? -8.217 1.051 5.824 1.00 86.25 183 TYR A C 1
ATOM 1355 O O . TYR A 1 183 ? -7.158 1.202 6.439 1.00 86.25 183 TYR A O 1
ATOM 1363 N N . LYS A 1 184 ? -8.876 2.081 5.300 1.00 88.50 184 LYS A N 1
ATOM 1364 C CA . LYS A 1 184 ? -8.479 3.478 5.482 1.00 88.50 184 LYS A CA 1
ATOM 1365 C C . LYS A 1 184 ? -9.612 4.291 6.075 1.00 88.50 184 LYS A C 1
ATOM 1367 O O . LYS A 1 184 ? -10.776 3.991 5.819 1.00 88.50 184 LYS A O 1
ATOM 1372 N N . TYR A 1 185 ? -9.268 5.339 6.813 1.00 90.31 185 TYR A N 1
ATOM 1373 C CA . TYR A 1 185 ? -10.200 6.402 7.159 1.00 90.31 185 TYR A CA 1
ATOM 1374 C C . TYR A 1 185 ? -10.079 7.531 6.139 1.00 90.31 185 TYR A C 1
ATOM 1376 O O . TYR A 1 185 ? -8.994 7.840 5.641 1.00 90.31 185 TYR A O 1
ATOM 1384 N N . THR A 1 186 ? -11.205 8.141 5.798 1.00 88.06 186 THR A N 1
ATOM 1385 C CA . THR A 1 186 ? -11.244 9.239 4.840 1.00 88.06 186 THR A CA 1
ATOM 1386 C C . THR A 1 186 ? -12.340 10.229 5.195 1.00 88.06 186 THR A C 1
ATOM 1388 O O . THR A 1 186 ? -13.435 9.858 5.609 1.00 88.06 186 THR A O 1
ATOM 1391 N N . GLY A 1 187 ? -12.036 11.494 4.960 1.00 85.81 187 GLY A N 1
ATOM 1392 C CA . GLY A 1 187 ? -12.914 12.638 5.096 1.00 85.81 187 GLY A CA 1
ATOM 1393 C C . GLY A 1 187 ? -12.520 13.742 4.120 1.00 85.81 187 GLY A C 1
ATOM 1394 O O . GLY A 1 187 ? -11.681 13.532 3.244 1.00 85.81 187 GLY A O 1
ATOM 1395 N N . SER A 1 188 ? -13.135 14.914 4.255 1.00 83.81 188 SER A N 1
ATOM 1396 C CA . SER A 1 188 ? -12.852 16.090 3.417 1.00 83.81 188 SER A CA 1
ATOM 1397 C C . SER A 1 188 ? -11.432 16.646 3.593 1.00 83.81 188 SER A C 1
ATOM 1399 O O . SER A 1 188 ? -10.852 17.171 2.648 1.00 83.81 188 SER A O 1
ATOM 1401 N N . THR A 1 189 ? -10.878 16.524 4.795 1.00 83.50 189 THR A N 1
ATOM 1402 C CA . THR A 1 189 ? -9.608 17.140 5.230 1.00 83.50 189 THR A CA 1
ATOM 1403 C C . THR A 1 189 ? -8.700 16.150 5.956 1.00 83.50 189 THR A C 1
ATOM 1405 O O . THR A 1 189 ? -7.533 16.444 6.200 1.00 83.50 189 THR A O 1
ATOM 1408 N N . LEU A 1 190 ? -9.223 14.969 6.293 1.00 87.00 190 LEU A N 1
ATOM 1409 C CA . LEU A 1 190 ? -8.545 13.952 7.082 1.00 87.00 190 LEU A CA 1
ATOM 1410 C C . LEU A 1 190 ? -8.553 12.625 6.329 1.00 87.00 190 LEU A C 1
ATOM 1412 O O . LEU A 1 190 ? -9.611 12.118 5.970 1.00 87.00 190 LEU A O 1
ATOM 1416 N N . SER A 1 191 ? -7.388 12.028 6.105 1.00 89.81 191 SER A N 1
ATOM 1417 C CA . SER A 1 191 ? -7.307 10.680 5.543 1.00 89.81 191 SER A CA 1
ATOM 1418 C C . SER A 1 191 ? -6.033 9.972 5.975 1.00 89.81 191 SER A C 1
ATOM 1420 O O . SER A 1 191 ? -5.046 10.614 6.329 1.00 89.81 191 SER A O 1
ATOM 1422 N N . GLY A 1 192 ? -6.071 8.647 5.968 1.00 89.50 192 GLY A N 1
ATOM 1423 C CA . GLY A 1 192 ? -4.931 7.807 6.302 1.00 89.50 192 GLY A CA 1
ATOM 1424 C C . GLY A 1 192 ? -5.346 6.355 6.468 1.00 89.50 192 GLY A C 1
ATOM 1425 O O . GLY A 1 192 ? -6.513 6.000 6.302 1.00 89.50 192 GLY A O 1
ATOM 1426 N N . PHE A 1 193 ? -4.380 5.498 6.770 1.00 88.06 193 PHE A N 1
ATOM 1427 C CA . PHE A 1 193 ? -4.607 4.063 6.891 1.00 88.06 193 PHE A CA 1
ATOM 1428 C C . PHE A 1 193 ? -4.789 3.658 8.343 1.00 88.06 193 PHE A C 1
ATOM 1430 O O . PHE A 1 193 ? -4.132 4.193 9.238 1.00 88.06 193 PHE A O 1
ATOM 1437 N N . LEU A 1 194 ? -5.671 2.687 8.563 1.00 90.88 194 LEU A N 1
ATOM 1438 C CA . LEU A 1 194 ? -5.680 1.971 9.825 1.00 90.88 194 LEU A CA 1
ATOM 1439 C C . LEU A 1 194 ? -4.543 0.949 9.810 1.00 90.88 194 LEU A C 1
ATOM 1441 O O . LEU A 1 194 ? -4.235 0.367 8.772 1.00 90.88 194 LEU A O 1
ATOM 1445 N N . LYS A 1 195 ? -3.941 0.716 10.965 1.00 88.62 195 LYS A N 1
ATOM 1446 C CA . LYS A 1 195 ? -2.908 -0.279 11.239 1.00 88.62 195 LYS A CA 1
ATOM 1447 C C . LYS A 1 195 ? -3.541 -1.483 11.907 1.00 88.62 195 LYS A C 1
ATOM 1449 O O . LYS A 1 195 ? -4.547 -1.352 12.603 1.00 88.62 195 LYS A O 1
ATOM 1454 N N . THR A 1 196 ? -2.958 -2.652 11.705 1.00 81.56 196 THR A N 1
ATOM 1455 C CA . THR A 1 196 ? -3.463 -3.867 12.352 1.00 81.56 196 THR A CA 1
ATOM 1456 C C . THR A 1 196 ? -3.042 -3.933 13.807 1.00 81.56 196 THR A C 1
ATOM 1458 O O . THR A 1 196 ? -2.010 -3.380 14.197 1.00 81.56 196 THR A O 1
ATOM 1461 N N . THR A 1 197 ? -3.871 -4.587 14.613 1.00 79.38 197 THR A N 1
ATOM 1462 C CA . THR A 1 197 ? -3.540 -4.930 15.995 1.00 79.38 197 THR A CA 1
ATOM 1463 C C . THR A 1 197 ? -3.274 -6.430 16.113 1.00 79.38 197 THR A C 1
ATOM 1465 O O . THR A 1 197 ? -3.409 -7.167 15.141 1.00 79.38 197 THR A O 1
ATOM 1468 N N . ALA A 1 198 ? -2.889 -6.887 17.306 1.00 68.69 198 ALA A N 1
ATOM 1469 C CA . ALA A 1 198 ? -2.783 -8.317 17.606 1.00 68.69 198 ALA A CA 1
ATOM 1470 C C . ALA A 1 198 ? -4.156 -9.016 17.699 1.00 68.69 198 ALA A C 1
ATOM 1472 O O . ALA A 1 198 ? -4.222 -10.235 17.854 1.00 68.69 198 ALA A O 1
ATOM 1473 N N . GLU A 1 199 ? -5.251 -8.253 17.665 1.00 76.19 199 GLU A N 1
ATOM 1474 C CA . GLU A 1 199 ? -6.611 -8.771 17.701 1.00 76.19 199 GLU A CA 1
ATOM 1475 C C . GLU A 1 199 ? -7.223 -8.749 16.295 1.00 76.19 199 GLU A C 1
ATOM 1477 O O . GLU A 1 199 ? -7.157 -7.751 15.572 1.00 76.19 199 GLU A O 1
ATOM 1482 N N . ASP A 1 200 ? -7.821 -9.877 15.910 1.00 76.75 200 ASP A N 1
ATOM 1483 C CA . ASP A 1 200 ? -8.411 -10.067 14.588 1.00 76.75 200 ASP A CA 1
ATOM 1484 C C . ASP A 1 200 ? -9.530 -9.057 14.344 1.00 76.75 200 ASP A C 1
ATOM 1486 O O . ASP A 1 200 ? -10.378 -8.844 15.206 1.00 76.75 200 ASP A O 1
ATOM 1490 N N . ASN A 1 201 ? -9.554 -8.459 13.151 1.00 84.12 201 ASN A N 1
ATOM 1491 C CA . ASN A 1 201 ? -10.542 -7.451 12.743 1.00 84.12 201 ASN A CA 1
ATOM 1492 C C . ASN A 1 201 ? -10.579 -6.174 13.603 1.00 84.12 201 ASN A C 1
ATOM 1494 O O . ASN A 1 201 ? -11.508 -5.375 13.462 1.00 84.12 201 ASN A O 1
ATOM 1498 N N . ILE A 1 202 ? -9.561 -5.942 14.437 1.00 88.69 202 ILE A N 1
ATOM 1499 C CA . ILE A 1 202 ? -9.403 -4.708 15.203 1.00 88.69 202 ILE A CA 1
ATOM 1500 C C . ILE A 1 202 ? -8.215 -3.922 14.655 1.00 88.69 202 ILE A C 1
ATOM 1502 O O . ILE A 1 202 ? -7.092 -4.421 14.528 1.00 88.69 202 ILE A O 1
ATOM 1506 N N . TYR A 1 203 ? -8.469 -2.656 14.336 1.00 91.94 203 TYR A N 1
ATOM 1507 C CA . TYR A 1 203 ? -7.530 -1.779 13.652 1.00 91.94 203 TYR A CA 1
ATOM 1508 C C . TYR A 1 203 ? -7.400 -0.439 14.365 1.00 91.94 203 TYR A C 1
ATOM 1510 O O . TYR A 1 203 ? -8.357 0.053 14.959 1.00 91.94 203 TYR A O 1
ATOM 1518 N N . THR A 1 204 ? -6.229 0.190 14.287 1.00 94.31 204 THR A N 1
ATOM 1519 C CA . THR A 1 204 ? -5.966 1.465 14.968 1.00 94.31 204 THR A CA 1
ATOM 1520 C C . THR A 1 204 ? -5.344 2.512 14.063 1.00 94.31 204 THR A C 1
ATOM 1522 O O . THR A 1 204 ? -4.626 2.194 13.125 1.00 94.31 204 THR A O 1
ATOM 1525 N N . ALA A 1 205 ? -5.590 3.785 14.340 1.00 95.19 205 ALA A N 1
ATOM 1526 C CA . ALA A 1 205 ? -4.827 4.878 13.752 1.00 95.19 205 ALA A CA 1
ATOM 1527 C C . ALA A 1 205 ? -4.539 5.929 14.813 1.00 95.19 205 ALA A C 1
ATOM 1529 O O . ALA A 1 205 ? -5.430 6.286 15.579 1.00 95.19 205 ALA A O 1
ATOM 1530 N N . ASP A 1 206 ? -3.308 6.423 14.807 1.00 94.69 206 ASP A N 1
ATOM 1531 C CA . ASP A 1 206 ? -2.853 7.510 15.662 1.00 94.69 206 ASP A CA 1
ATOM 1532 C C . ASP A 1 206 ? -2.628 8.731 14.781 1.00 94.69 206 ASP A C 1
ATOM 1534 O O . ASP A 1 206 ? -1.847 8.683 13.827 1.00 94.69 206 ASP A O 1
ATOM 1538 N N . ILE A 1 207 ? -3.355 9.801 15.079 1.00 93.69 207 ILE A N 1
ATOM 1539 C CA . ILE A 1 207 ? -3.330 11.052 14.331 1.00 93.69 207 ILE A CA 1
ATOM 1540 C C . ILE A 1 207 ? -2.767 12.123 15.255 1.00 93.69 207 ILE A C 1
ATOM 1542 O O . ILE A 1 207 ? -3.334 12.393 16.313 1.00 93.69 207 ILE A O 1
ATOM 1546 N N . GLU A 1 208 ? -1.659 12.736 14.853 1.00 94.25 208 GLU A N 1
ATOM 1547 C CA . GLU A 1 208 ? -1.076 13.857 15.586 1.00 94.25 208 GLU A CA 1
ATOM 1548 C C . GLU A 1 208 ? -1.990 15.084 15.488 1.00 94.25 208 GLU A C 1
ATOM 1550 O O . GLU A 1 208 ? -2.331 15.556 14.398 1.00 94.25 208 GLU A O 1
ATOM 1555 N N . CYS A 1 209 ? -2.384 15.614 16.640 1.00 93.00 209 CYS A N 1
ATOM 1556 C CA . CYS A 1 209 ? -3.173 16.828 16.735 1.00 93.00 209 CYS A CA 1
ATOM 1557 C C . CYS A 1 209 ? -2.233 18.032 16.640 1.00 93.00 209 CYS A C 1
ATOM 1559 O O . CYS A 1 209 ? -1.505 18.339 17.580 1.00 93.00 209 CYS A O 1
ATOM 1561 N N . THR A 1 210 ? -2.253 18.740 15.513 1.00 91.94 210 THR A N 1
ATOM 1562 C CA . THR A 1 210 ? -1.429 19.949 15.310 1.00 91.94 210 THR A CA 1
ATOM 1563 C C . THR A 1 210 ? -2.171 21.244 15.644 1.00 91.94 210 THR A C 1
ATOM 1565 O O . THR A 1 210 ? -1.546 22.275 15.890 1.00 91.94 210 THR A O 1
ATOM 1568 N N . GLY A 1 211 ? -3.505 21.200 15.666 1.00 91.62 211 GLY A N 1
ATOM 1569 C CA . GLY A 1 211 ? -4.380 22.341 15.915 1.00 91.62 211 GLY A CA 1
ATOM 1570 C C . GLY A 1 211 ? -5.220 22.205 17.183 1.00 91.62 211 GLY A C 1
ATOM 1571 O O . GLY A 1 211 ? -5.072 21.274 17.977 1.00 91.62 211 GLY A O 1
ATOM 1572 N N . THR A 1 212 ? -6.133 23.159 17.355 1.00 92.88 212 THR A N 1
ATOM 1573 C CA . THR A 1 212 ? -7.101 23.188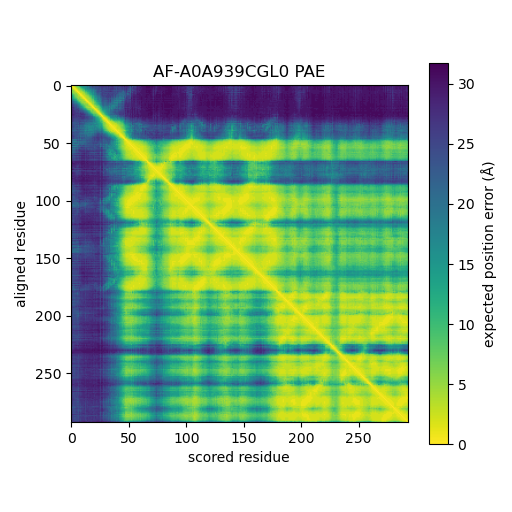 18.463 1.00 92.88 212 THR A CA 1
ATOM 1574 C C . THR A 1 212 ? -8.341 22.322 18.218 1.00 92.88 212 THR A C 1
ATOM 1576 O O . THR A 1 212 ? -9.199 22.200 19.092 1.00 92.88 212 THR A O 1
ATOM 1579 N N . SER A 1 213 ? -8.469 21.755 17.021 1.00 92.12 213 SER A N 1
ATOM 1580 C CA . SER A 1 213 ? -9.510 20.799 16.659 1.00 92.12 213 SER A CA 1
ATOM 1581 C C . SER A 1 213 ? -9.065 19.937 15.478 1.00 92.12 213 SER A C 1
ATOM 1583 O O . SER A 1 213 ? -8.222 20.337 14.669 1.00 92.12 213 SER A O 1
ATOM 1585 N N . ILE A 1 214 ? -9.666 18.752 15.370 1.00 91.31 214 ILE A N 1
ATOM 1586 C CA . ILE A 1 214 ? -9.691 17.958 14.142 1.00 91.31 214 ILE A CA 1
ATOM 1587 C C . ILE A 1 214 ? -11.113 18.033 13.593 1.00 91.31 214 ILE A C 1
ATOM 1589 O O . ILE A 1 214 ? -12.067 17.623 14.259 1.00 91.31 214 ILE A O 1
ATOM 1593 N N . GLU A 1 215 ? -11.239 18.560 12.377 1.00 91.00 215 GLU A N 1
ATOM 1594 C CA . GLU A 1 215 ? -12.522 18.841 11.736 1.00 91.00 215 GLU A CA 1
ATOM 1595 C C . GLU A 1 215 ? -12.571 18.272 10.322 1.00 91.00 215 GLU A C 1
ATOM 1597 O O . GLU A 1 215 ? -11.640 18.460 9.539 1.00 91.00 215 GLU A O 1
ATOM 1602 N N . SER A 1 216 ? -13.668 17.596 9.988 1.00 89.19 216 SER A N 1
ATOM 1603 C CA . SER A 1 216 ? -13.985 17.135 8.642 1.00 89.19 216 SER A CA 1
ATOM 1604 C C . SER A 1 216 ? -15.491 16.927 8.496 1.00 89.19 216 SER A C 1
ATOM 1606 O O . SER A 1 216 ? -16.069 16.187 9.279 1.00 89.19 216 SER A O 1
ATOM 1608 N N . ASP A 1 217 ? -16.128 17.523 7.484 1.00 86.19 217 ASP A N 1
ATOM 1609 C CA . ASP A 1 217 ? -17.590 17.460 7.266 1.00 86.19 217 ASP A CA 1
ATOM 1610 C C . ASP A 1 217 ? -18.118 16.069 6.869 1.00 86.19 217 ASP A C 1
ATOM 1612 O O . ASP A 1 217 ? -19.322 15.796 6.912 1.00 86.19 217 ASP A O 1
ATOM 1616 N N . LEU A 1 218 ? -17.209 15.190 6.450 1.00 85.69 218 LEU A N 1
ATOM 1617 C CA . LEU A 1 218 ? -17.464 13.816 6.037 1.00 85.69 218 LEU A CA 1
ATOM 1618 C C . LEU A 1 218 ? -16.426 12.934 6.713 1.00 85.69 218 LEU A C 1
ATOM 1620 O O . LEU A 1 218 ? -15.250 13.283 6.699 1.00 85.69 218 LEU A O 1
ATOM 1624 N N . PHE A 1 219 ? -16.824 11.786 7.253 1.00 87.62 219 PHE A N 1
ATOM 1625 C CA . PHE A 1 219 ? -15.857 10.835 7.784 1.00 87.62 219 PHE A CA 1
ATOM 1626 C C . PHE A 1 219 ? -16.358 9.393 7.696 1.00 87.62 219 PHE A C 1
ATOM 1628 O O . PHE A 1 219 ? -17.442 9.060 8.178 1.00 87.62 219 PHE A O 1
ATOM 1635 N N . CYS A 1 220 ? -15.569 8.524 7.069 1.00 88.81 220 CYS A N 1
ATOM 1636 C CA . CYS A 1 220 ? -15.884 7.107 6.952 1.00 88.81 220 CYS A CA 1
ATOM 1637 C C . CYS A 1 220 ? -14.631 6.233 6.890 1.00 88.81 220 CYS A C 1
ATOM 1639 O O . CYS A 1 220 ? -13.521 6.709 6.644 1.00 88.81 220 CYS A O 1
ATOM 1641 N N . PHE A 1 221 ? -14.837 4.933 7.077 1.00 90.00 221 PHE A N 1
ATOM 1642 C CA . PHE A 1 221 ? -13.834 3.898 6.855 1.00 90.00 221 PHE A CA 1
ATOM 1643 C C . PHE A 1 221 ? -14.188 3.108 5.604 1.00 90.00 221 PHE A C 1
ATOM 1645 O O . PHE A 1 221 ? -15.367 2.873 5.340 1.00 90.00 221 PHE A O 1
ATOM 1652 N N . LEU A 1 222 ? -13.198 2.699 4.818 1.00 86.75 222 LEU A N 1
ATOM 1653 C CA . LEU A 1 222 ? -13.448 1.913 3.613 1.00 86.75 222 LEU A CA 1
ATOM 1654 C C . LEU A 1 222 ? -12.311 0.953 3.284 1.00 86.75 222 LEU A C 1
ATOM 1656 O O . LEU A 1 222 ? -11.155 1.224 3.617 1.00 86.75 222 LEU A O 1
ATOM 1660 N N . ASP A 1 223 ? -12.651 -0.140 2.601 1.00 83.88 223 ASP A N 1
ATOM 1661 C CA . ASP A 1 223 ? -11.671 -1.056 2.014 1.00 83.88 223 ASP A CA 1
ATOM 1662 C C . ASP A 1 223 ? -10.944 -0.364 0.852 1.00 83.88 223 ASP A C 1
ATOM 1664 O O . ASP A 1 223 ? -11.537 0.004 -0.165 1.00 83.88 223 ASP A O 1
ATOM 1668 N N . SER A 1 224 ? -9.645 -0.152 1.036 1.00 75.31 224 SER A N 1
ATOM 1669 C CA . SER A 1 224 ? -8.778 0.610 0.140 1.00 75.31 224 SER A CA 1
ATOM 1670 C C . SER A 1 224 ? -8.218 -0.190 -1.033 1.00 75.31 224 SER A C 1
ATOM 1672 O O . SER A 1 224 ? -7.561 0.399 -1.890 1.00 75.31 224 SER A O 1
ATOM 1674 N N . ARG A 1 225 ? -8.486 -1.500 -1.113 1.00 72.75 225 ARG A N 1
ATOM 1675 C CA . ARG A 1 225 ? -8.130 -2.320 -2.285 1.00 72.75 225 ARG A CA 1
ATOM 1676 C C . ARG A 1 225 ? -8.965 -1.972 -3.515 1.00 72.75 225 ARG A C 1
ATOM 1678 O O . ARG A 1 225 ? -8.613 -2.353 -4.625 1.00 72.75 225 ARG A O 1
ATOM 1685 N N . ILE A 1 226 ? -10.079 -1.269 -3.320 1.00 63.94 226 ILE A N 1
ATOM 1686 C CA . ILE A 1 226 ? -11.032 -0.921 -4.370 1.00 63.94 226 ILE A CA 1
ATOM 1687 C C . ILE A 1 226 ? -10.965 0.590 -4.606 1.00 63.94 226 ILE A C 1
ATOM 1689 O O . ILE A 1 226 ? -11.018 1.368 -3.651 1.00 63.94 226 ILE A O 1
ATOM 1693 N N . ASP A 1 227 ? -10.867 1.003 -5.875 1.00 57.34 227 ASP A N 1
ATOM 1694 C CA . ASP A 1 227 ? -10.845 2.418 -6.264 1.00 57.34 227 ASP A CA 1
ATOM 1695 C C . ASP A 1 227 ? -12.028 3.172 -5.612 1.00 57.34 227 ASP A C 1
ATOM 1697 O O . ASP A 1 227 ? -13.190 2.806 -5.833 1.00 57.34 227 ASP A O 1
ATOM 1701 N N . PRO A 1 228 ? -11.770 4.219 -4.799 1.00 55.03 228 PRO A N 1
ATOM 1702 C CA . PRO A 1 228 ? -12.815 4.980 -4.119 1.00 55.03 228 PRO A CA 1
ATOM 1703 C C . PRO A 1 228 ? -13.842 5.614 -5.066 1.00 55.03 228 PRO A C 1
ATOM 1705 O O . PRO A 1 228 ? -14.986 5.831 -4.650 1.00 55.03 228 PRO A O 1
ATOM 1708 N N . TRP A 1 229 ? -13.434 5.907 -6.305 1.00 56.31 229 TRP A N 1
ATOM 1709 C CA . TRP A 1 229 ? -14.202 6.615 -7.328 1.00 56.31 229 TRP A CA 1
ATOM 1710 C C . TRP A 1 229 ? -15.029 5.680 -8.218 1.00 56.31 229 TRP A C 1
ATOM 1712 O O . TRP A 1 229 ? -15.953 6.137 -8.889 1.00 56.31 229 TRP A O 1
ATOM 1722 N N . ILE A 1 230 ? -14.769 4.369 -8.180 1.00 53.91 230 ILE A N 1
ATOM 1723 C CA . ILE A 1 230 ? -15.511 3.358 -8.944 1.00 53.91 230 ILE A CA 1
ATOM 1724 C C . ILE A 1 230 ? -16.525 2.681 -8.002 1.00 53.91 230 ILE A C 1
ATOM 1726 O O . ILE A 1 230 ? -16.306 1.605 -7.445 1.00 53.91 230 ILE A O 1
ATOM 1730 N N . SER A 1 231 ? -17.661 3.348 -7.756 1.00 55.56 231 SER A N 1
ATOM 1731 C CA . SER A 1 231 ? -18.657 2.891 -6.776 1.00 55.56 231 SER A CA 1
ATOM 1732 C C . SER A 1 231 ? -19.577 1.779 -7.294 1.00 55.56 231 SER A C 1
ATOM 1734 O O . SER A 1 231 ? -20.437 2.006 -8.143 1.00 55.56 231 SER A O 1
ATOM 1736 N N . SER A 1 232 ? -19.449 0.601 -6.681 1.00 50.72 232 SER A N 1
ATOM 1737 C CA . SER A 1 232 ? -20.549 -0.326 -6.326 1.00 50.72 232 SER A CA 1
ATOM 1738 C C . SER A 1 232 ? -20.062 -1.499 -5.458 1.00 50.72 232 SER A C 1
ATOM 1740 O O . SER A 1 232 ? -20.885 -2.198 -4.874 1.00 50.72 232 SER A O 1
ATOM 1742 N N . ARG A 1 233 ? -18.735 -1.703 -5.346 1.00 51.25 233 ARG A N 1
ATOM 1743 C CA . ARG A 1 233 ? -18.119 -2.841 -4.637 1.00 51.25 233 ARG A CA 1
ATOM 1744 C C . ARG A 1 233 ? -17.313 -2.492 -3.378 1.00 51.25 233 ARG A C 1
ATOM 1746 O O . ARG A 1 233 ? -17.060 -3.398 -2.596 1.00 51.25 233 ARG A O 1
ATOM 1753 N N . SER A 1 234 ? -16.912 -1.236 -3.160 1.00 61.81 234 SER A N 1
ATOM 1754 C CA . SER A 1 234 ? -16.137 -0.860 -1.966 1.00 61.81 234 SER A CA 1
ATOM 1755 C C . SER A 1 234 ? -17.019 -0.893 -0.721 1.00 61.81 234 SER A C 1
ATOM 1757 O O . SER A 1 234 ? -17.996 -0.143 -0.636 1.00 61.81 234 SER A O 1
ATOM 1759 N N . GLU A 1 235 ? -16.674 -1.736 0.251 1.00 77.69 235 GLU A N 1
ATOM 1760 C CA . GLU A 1 235 ? -17.321 -1.703 1.559 1.00 77.69 235 GLU A CA 1
ATOM 1761 C C . GLU A 1 235 ? -16.937 -0.410 2.278 1.00 77.69 235 GLU A C 1
ATOM 1763 O O . GLU A 1 235 ? -15.753 -0.087 2.402 1.00 77.69 235 GLU A O 1
ATOM 1768 N N . ARG A 1 236 ? -17.943 0.351 2.719 1.00 85.56 236 ARG A N 1
ATOM 1769 C CA . ARG A 1 236 ? -17.760 1.590 3.477 1.00 85.56 236 ARG A CA 1
ATOM 1770 C C . ARG A 1 236 ? -18.531 1.520 4.781 1.00 85.56 236 ARG A C 1
ATOM 1772 O O . ARG A 1 236 ? -19.614 0.942 4.824 1.00 85.56 236 ARG A O 1
ATOM 1779 N N . TYR A 1 237 ? -18.001 2.174 5.801 1.00 90.06 237 TYR A N 1
ATOM 1780 C CA . TYR A 1 237 ? -18.558 2.249 7.141 1.00 90.06 237 TYR A CA 1
ATOM 1781 C C . TYR A 1 237 ? -18.597 3.712 7.576 1.00 90.06 237 TYR A C 1
ATOM 1783 O O . TYR A 1 237 ? -17.558 4.335 7.801 1.00 90.06 237 TYR A O 1
ATOM 1791 N N . ASN A 1 238 ? -19.799 4.277 7.650 1.00 89.88 238 ASN A N 1
ATOM 1792 C CA . ASN A 1 238 ? -20.014 5.644 8.118 1.00 89.88 238 ASN A CA 1
ATOM 1793 C C . ASN A 1 238 ? -20.159 5.653 9.641 1.00 89.88 238 ASN A C 1
ATOM 1795 O O . ASN A 1 238 ? -20.722 4.719 10.216 1.00 89.88 238 ASN A O 1
ATOM 1799 N N . VAL A 1 239 ? -19.701 6.726 10.284 1.00 89.94 239 VAL A N 1
ATOM 1800 C CA . VAL A 1 239 ? -19.904 6.911 11.724 1.00 89.94 239 VAL A CA 1
ATOM 1801 C C . VAL A 1 239 ? -21.304 7.458 11.973 1.00 89.94 239 VAL A C 1
ATOM 1803 O O . VAL A 1 239 ? -21.662 8.520 11.464 1.00 89.94 239 VAL A O 1
ATOM 1806 N N . VAL A 1 240 ? -22.114 6.740 12.748 1.00 84.75 240 VAL A N 1
ATOM 1807 C CA . VAL A 1 240 ? -23.497 7.145 13.027 1.00 84.75 240 VAL A CA 1
ATOM 1808 C C . VAL A 1 240 ? -23.493 8.419 13.883 1.00 84.75 240 VAL A C 1
ATOM 1810 O O . VAL A 1 240 ? -22.911 8.436 14.963 1.00 84.75 240 VAL A O 1
ATOM 1813 N N . ASN A 1 241 ? -24.166 9.475 13.408 1.00 85.12 241 ASN A N 1
ATOM 1814 C CA . ASN A 1 241 ? -24.282 10.802 14.045 1.00 85.12 241 ASN A CA 1
ATOM 1815 C C . ASN A 1 241 ? -22.986 11.636 14.155 1.00 85.12 241 ASN A C 1
ATOM 1817 O O . ASN A 1 241 ? -23.011 12.693 14.785 1.00 85.12 241 ASN A O 1
ATOM 1821 N N . GLY A 1 242 ? -21.884 11.215 13.527 1.00 87.88 242 GLY A N 1
ATOM 1822 C CA . GLY A 1 242 ? -20.603 11.930 13.578 1.00 87.88 242 GLY A CA 1
ATOM 1823 C C . GLY A 1 242 ? -19.898 11.873 14.943 1.00 87.88 242 GLY A C 1
ATOM 1824 O O . GLY A 1 242 ? -20.420 11.351 15.929 1.00 87.88 242 GLY A O 1
ATOM 1825 N N . ILE A 1 243 ? -18.675 12.401 14.994 1.00 92.06 243 ILE A N 1
ATOM 1826 C CA . ILE A 1 243 ? -17.781 12.344 16.160 1.00 92.06 243 ILE A CA 1
ATOM 1827 C C . ILE A 1 243 ? -17.618 13.748 16.726 1.00 92.06 243 ILE A C 1
ATOM 1829 O O . ILE A 1 243 ? -17.161 14.642 16.019 1.00 92.06 243 ILE A O 1
ATOM 1833 N N . THR A 1 244 ? -17.953 13.935 18.003 1.00 91.50 244 THR A N 1
ATOM 1834 C CA . THR A 1 244 ? -17.867 15.252 18.673 1.00 91.50 244 THR A CA 1
ATOM 1835 C C . THR A 1 244 ? -16.988 15.264 19.923 1.00 91.50 244 THR A C 1
ATOM 1837 O O . THR A 1 244 ? -16.660 16.322 20.453 1.00 91.50 244 THR A O 1
ATOM 1840 N N . LYS A 1 245 ? -16.625 14.084 20.430 1.00 93.25 245 LYS A N 1
ATOM 1841 C CA . LYS A 1 245 ? -15.836 13.886 21.653 1.00 93.25 245 LYS A CA 1
ATOM 1842 C C . LYS A 1 245 ? -15.271 12.468 21.711 1.00 93.25 245 LYS A C 1
ATOM 1844 O O . LYS A 1 245 ? -15.618 11.623 20.886 1.00 93.25 245 LYS A O 1
ATOM 1849 N N . GLU A 1 246 ? -14.454 12.182 22.714 1.00 95.44 246 GLU A N 1
ATOM 1850 C CA . GLU A 1 246 ? -14.065 10.809 23.031 1.00 95.44 246 GLU A CA 1
ATOM 1851 C C . GLU A 1 246 ? -15.289 9.935 23.341 1.00 95.44 246 GLU A C 1
ATOM 1853 O O . GLU A 1 246 ? -16.286 10.394 23.912 1.00 95.44 246 GLU A O 1
ATOM 1858 N N . GLY A 1 247 ? -15.225 8.664 22.959 1.00 95.62 247 GLY A N 1
ATOM 1859 C CA . GLY A 1 247 ? -16.328 7.733 23.162 1.00 95.62 247 GLY A CA 1
ATOM 1860 C C . GLY A 1 247 ? -16.294 6.542 22.219 1.00 95.62 247 GLY A C 1
ATOM 1861 O O . GLY A 1 247 ? -15.344 6.356 21.462 1.00 95.62 247 GLY A O 1
ATOM 1862 N N . VAL A 1 248 ? -17.351 5.735 22.282 1.00 96.12 248 VAL A N 1
ATOM 1863 C CA . VAL A 1 248 ? -17.582 4.609 21.373 1.00 96.12 248 VAL A CA 1
ATOM 1864 C C . VAL A 1 248 ? -18.785 4.938 20.499 1.00 96.12 248 VAL A C 1
ATOM 1866 O O . VAL A 1 248 ? -19.837 5.335 21.001 1.00 96.12 248 VAL A O 1
ATOM 1869 N N . TYR A 1 249 ? -18.614 4.770 19.198 1.00 94.62 249 TYR A N 1
ATOM 1870 C CA . TYR A 1 249 ? -19.570 5.103 18.158 1.00 94.62 249 TYR A CA 1
ATOM 1871 C C . TYR A 1 249 ? -19.914 3.851 17.360 1.00 94.62 249 TYR A C 1
ATOM 1873 O O . TYR A 1 249 ? -19.048 3.021 17.086 1.00 94.62 249 TYR A O 1
ATOM 1881 N N . ALA A 1 250 ? -21.177 3.729 16.961 1.00 92.75 250 ALA A N 1
ATOM 1882 C CA . ALA A 1 250 ? -21.589 2.690 16.032 1.00 92.75 250 ALA A CA 1
ATOM 1883 C C . ALA A 1 250 ? -21.144 3.054 14.611 1.00 92.75 250 ALA A C 1
ATOM 1885 O O . ALA A 1 250 ? -21.252 4.210 14.184 1.00 92.75 250 ALA A O 1
ATOM 1886 N N . LEU A 1 251 ? -20.681 2.051 13.875 1.00 92.50 251 LEU A N 1
ATOM 1887 C CA . LEU A 1 251 ? -20.418 2.144 12.451 1.00 92.50 251 LEU A 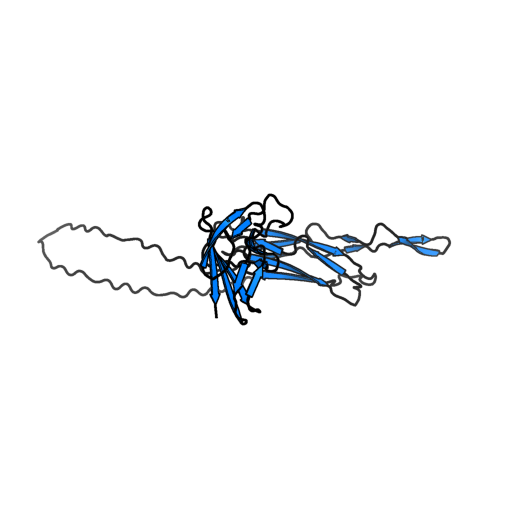CA 1
ATOM 1888 C C . LEU A 1 251 ? -21.559 1.487 11.678 1.00 92.50 251 LEU A C 1
ATOM 1890 O O . LEU A 1 251 ? -22.068 0.436 12.057 1.00 92.50 251 LEU A O 1
ATOM 1894 N N . GLN A 1 252 ? -21.955 2.102 10.568 1.00 89.38 252 GLN A N 1
ATOM 1895 C CA . GLN A 1 252 ? -22.985 1.560 9.689 1.00 89.38 252 GLN A CA 1
ATOM 1896 C C . GLN A 1 252 ? -22.419 1.336 8.293 1.00 89.38 252 GLN A C 1
ATOM 1898 O O . GLN A 1 252 ? -21.890 2.260 7.668 1.00 89.38 252 GLN A O 1
ATOM 1903 N N . LYS A 1 253 ? -22.581 0.111 7.785 1.00 88.00 253 LYS A N 1
ATOM 1904 C CA . LYS A 1 253 ? -22.223 -0.225 6.408 1.00 88.00 253 LYS A CA 1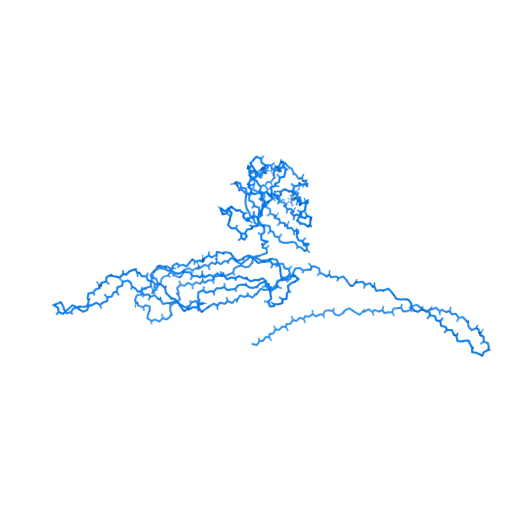
ATOM 1905 C C . LYS A 1 253 ? -23.049 0.611 5.429 1.00 88.00 253 LYS A C 1
ATOM 1907 O O . LYS A 1 253 ? -24.268 0.711 5.564 1.00 88.00 253 LYS A O 1
ATOM 1912 N N . ALA A 1 254 ? -22.393 1.207 4.442 1.00 80.75 254 ALA A N 1
ATOM 1913 C CA . ALA A 1 254 ? -23.018 2.123 3.501 1.00 80.75 254 ALA A CA 1
ATOM 1914 C C . ALA A 1 254 ? -22.468 1.962 2.084 1.00 80.75 254 ALA A C 1
ATOM 1916 O O . ALA A 1 254 ? -21.323 1.573 1.863 1.00 80.75 254 ALA A O 1
ATOM 1917 N N . THR A 1 255 ? -23.292 2.320 1.103 1.00 75.12 255 THR A N 1
ATOM 1918 C CA . THR A 1 255 ? -22.919 2.333 -0.319 1.00 75.12 255 THR A CA 1
ATOM 1919 C C . THR A 1 255 ? -22.377 3.689 -0.782 1.00 75.12 255 THR A C 1
ATOM 1921 O O . THR A 1 255 ? -21.835 3.784 -1.880 1.00 75.12 255 THR A O 1
ATOM 1924 N N . TRP A 1 256 ? -22.504 4.736 0.041 1.00 73.56 256 TRP A N 1
ATOM 1925 C CA . TRP A 1 256 ? -22.103 6.119 -0.245 1.00 73.56 256 TRP A CA 1
ATOM 1926 C C . TRP A 1 256 ? -21.692 6.858 1.045 1.00 73.56 256 TRP A C 1
ATOM 1928 O O . TRP A 1 256 ? -21.988 6.405 2.153 1.00 73.56 256 TRP A O 1
ATOM 1938 N N . TYR A 1 257 ? -20.979 7.980 0.897 1.00 71.81 257 TYR A N 1
ATOM 1939 C CA . TYR A 1 257 ? -20.504 8.816 2.009 1.00 71.81 257 TYR A CA 1
ATOM 1940 C C 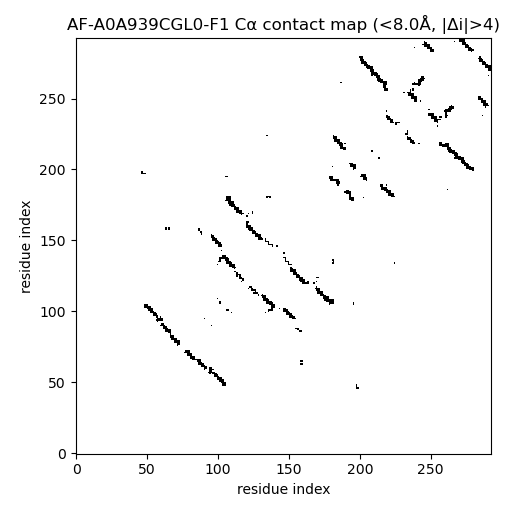. TYR A 1 257 ? -21.665 9.469 2.756 1.00 71.81 257 TYR A C 1
ATOM 1942 O O . TYR A 1 257 ? -22.454 10.183 2.141 1.00 71.81 257 TYR A O 1
ATOM 1950 N N . ALA A 1 258 ? -21.749 9.294 4.074 1.00 68.19 258 ALA A N 1
ATOM 1951 C CA . ALA A 1 258 ? -22.750 10.008 4.861 1.00 68.19 258 ALA A CA 1
ATOM 1952 C C . ALA A 1 258 ? -22.454 11.513 4.887 1.00 68.19 258 ALA A C 1
ATOM 1954 O O . ALA A 1 258 ? -21.456 11.951 5.454 1.00 68.19 258 ALA A O 1
ATOM 1955 N N . THR A 1 259 ? -23.339 12.309 4.290 1.00 66.69 259 THR A N 1
ATOM 1956 C CA . THR A 1 259 ? -23.258 13.772 4.327 1.00 66.69 259 THR A CA 1
ATOM 1957 C C . THR A 1 259 ? -23.715 14.303 5.682 1.00 66.69 259 THR A C 1
ATOM 1959 O O . THR A 1 259 ? -24.838 14.016 6.096 1.00 66.69 259 THR A O 1
ATOM 1962 N N . GLY A 1 260 ? -22.873 15.097 6.349 1.00 68.94 260 GLY A N 1
ATOM 1963 C CA . GLY A 1 260 ? -23.186 15.732 7.636 1.00 68.94 260 GLY A CA 1
ATOM 1964 C C . GLY A 1 260 ? -22.813 14.913 8.876 1.00 68.94 260 GLY A C 1
ATOM 1965 O O . GLY A 1 260 ? -23.080 15.358 9.989 1.00 68.94 260 GLY A O 1
ATOM 1966 N N . TRP A 1 261 ? -22.195 13.739 8.711 1.00 75.81 261 TRP A N 1
ATOM 1967 C CA . TRP A 1 261 ? -21.673 12.914 9.808 1.00 75.81 261 TRP A CA 1
ATOM 1968 C C . TRP A 1 261 ? -20.146 12.909 9.766 1.00 75.81 261 TRP A C 1
ATOM 1970 O O . TRP A 1 261 ? -19.502 11.961 9.319 1.00 75.81 261 TRP A O 1
ATOM 1980 N N . GLY A 1 262 ? -19.594 14.045 10.176 1.00 84.25 262 GLY A N 1
ATOM 1981 C CA . GLY A 1 262 ? -18.171 14.338 10.165 1.00 84.25 262 GLY A CA 1
ATOM 1982 C C . GLY A 1 262 ? -17.454 14.065 11.488 1.00 84.25 262 GLY A C 1
ATOM 1983 O O . GLY A 1 262 ? -18.014 13.493 12.425 1.00 84.25 262 GLY A O 1
ATOM 1984 N N . VAL A 1 263 ? -16.211 14.529 11.570 1.00 90.50 263 VAL A N 1
ATOM 1985 C CA . VAL A 1 263 ? -15.449 14.660 12.818 1.00 90.50 263 VAL A CA 1
ATOM 1986 C C . VAL A 1 263 ? -15.398 16.138 13.174 1.00 90.50 263 VAL A C 1
ATOM 1988 O O . VAL A 1 263 ? -15.087 16.960 12.321 1.00 90.50 263 VAL A O 1
ATOM 1991 N N . ASN A 1 264 ? -15.690 16.477 14.421 1.00 92.69 264 ASN A N 1
ATOM 1992 C CA . ASN A 1 264 ? -15.383 17.772 15.011 1.00 92.69 264 ASN A CA 1
ATOM 1993 C C . ASN A 1 264 ? -15.039 17.538 16.481 1.00 92.69 264 ASN A C 1
ATOM 1995 O O . ASN A 1 264 ? -15.911 17.572 17.348 1.00 92.69 264 ASN A O 1
ATOM 1999 N N . ILE A 1 265 ? -13.776 17.211 16.740 1.00 92.94 265 ILE A N 1
ATOM 2000 C CA . ILE A 1 265 ? -13.281 16.957 18.091 1.00 92.94 265 ILE A CA 1
ATOM 2001 C C . ILE A 1 265 ? -12.305 18.071 18.486 1.00 92.94 265 ILE A C 1
ATOM 2003 O O . ILE A 1 265 ? -11.339 18.312 17.758 1.00 92.94 265 ILE A O 1
ATOM 2007 N N . PRO A 1 266 ? -12.532 18.768 19.613 1.00 93.94 266 PRO A N 1
ATOM 2008 C CA . PRO A 1 266 ? -11.551 19.695 20.165 1.00 93.94 266 PRO A CA 1
ATOM 2009 C C . PRO A 1 266 ? -10.270 18.958 20.561 1.00 93.94 266 PRO A C 1
ATOM 2011 O O . PRO A 1 266 ? -10.333 17.881 21.154 1.00 93.94 266 PRO A O 1
ATOM 2014 N N . THR A 1 267 ? -9.116 19.547 20.261 1.00 94.25 267 THR A N 1
ATOM 2015 C CA . THR A 1 267 ? -7.793 18.963 20.524 1.00 94.25 267 THR A CA 1
ATOM 2016 C C . THR A 1 267 ? -6.833 20.003 21.083 1.00 94.25 267 THR A C 1
ATOM 2018 O O . THR A 1 267 ? -7.048 21.206 20.959 1.00 94.25 267 THR A O 1
ATOM 2021 N N . THR A 1 268 ? -5.737 19.545 21.676 1.00 94.50 268 THR A N 1
ATOM 2022 C CA . THR A 1 268 ? -4.589 20.383 22.033 1.00 94.50 268 THR A CA 1
ATOM 2023 C C . THR A 1 268 ? -3.408 20.018 21.133 1.00 94.50 268 THR A C 1
ATOM 2025 O O . THR A 1 268 ? -3.173 18.825 20.922 1.00 94.50 268 THR A O 1
ATOM 2028 N N . PRO A 1 269 ? -2.644 20.998 20.610 1.00 94.56 269 PRO A N 1
ATOM 2029 C CA . PRO A 1 269 ? -1.426 20.710 19.863 1.00 94.56 269 PRO A CA 1
ATOM 2030 C C . PRO A 1 269 ? -0.471 19.808 20.655 1.00 94.56 269 PRO A C 1
ATOM 2032 O O . PRO A 1 269 ? -0.153 20.108 21.806 1.00 94.56 269 PRO A O 1
ATOM 2035 N N . GLY A 1 270 ? -0.022 18.718 20.034 1.00 91.12 270 GLY A N 1
ATOM 2036 C CA . GLY A 1 270 ? 0.841 17.703 20.646 1.00 91.12 270 GLY A CA 1
ATOM 2037 C C . GLY A 1 270 ? 0.106 16.475 21.193 1.00 91.12 270 GLY A C 1
ATOM 2038 O O . GLY A 1 270 ? 0.757 15.462 21.425 1.00 91.12 270 GLY A O 1
ATOM 2039 N N . GLN A 1 271 ? -1.225 16.517 21.338 1.00 95.31 271 GLN A N 1
ATOM 2040 C CA . GLN A 1 271 ? -2.012 15.315 21.639 1.00 95.31 271 GLN A CA 1
ATOM 2041 C C . GLN A 1 271 ? -2.045 14.355 20.444 1.00 95.31 271 GLN A C 1
ATOM 2043 O O . GLN A 1 271 ? -1.828 14.742 19.295 1.00 95.31 271 GLN A O 1
ATOM 2048 N N . THR A 1 272 ? -2.393 13.099 20.708 1.00 96.25 272 THR A N 1
ATOM 2049 C CA . THR A 1 272 ? -2.668 12.092 19.678 1.00 96.25 272 THR A CA 1
ATOM 2050 C C . THR A 1 272 ? -4.129 11.661 19.732 1.00 96.25 272 THR A C 1
ATOM 2052 O O . THR A 1 272 ? -4.600 11.155 20.749 1.00 96.25 272 THR A O 1
ATOM 2055 N N . LEU A 1 273 ? -4.851 11.807 18.621 1.00 95.06 273 LEU A N 1
ATOM 2056 C CA . LEU A 1 273 ? -6.168 11.207 18.435 1.00 95.06 273 LEU A CA 1
ATOM 2057 C C . LEU A 1 273 ? -5.995 9.746 18.009 1.00 95.06 273 LEU A C 1
ATOM 2059 O O . LEU A 1 273 ? -5.569 9.465 16.888 1.00 95.06 273 LEU A O 1
ATOM 2063 N N . ARG A 1 274 ? -6.364 8.819 18.892 1.00 96.25 274 ARG A N 1
ATOM 2064 C CA . ARG A 1 274 ? -6.408 7.387 18.602 1.00 96.25 274 ARG A CA 1
ATOM 2065 C C . ARG A 1 274 ? -7.806 6.970 18.166 1.00 96.25 274 ARG A C 1
ATOM 2067 O O . ARG A 1 274 ? -8.781 7.103 18.909 1.00 96.25 274 ARG A O 1
ATOM 2074 N N . LEU A 1 275 ? -7.879 6.400 16.972 1.00 96.25 275 LEU A N 1
ATOM 2075 C CA . LEU A 1 275 ? -9.035 5.685 16.453 1.00 96.25 275 LEU A CA 1
ATOM 2076 C C . LEU A 1 275 ? -8.808 4.190 16.666 1.00 96.25 275 LEU A C 1
ATOM 2078 O O . LEU A 1 275 ? -7.730 3.684 16.367 1.00 96.25 275 LEU A O 1
ATOM 2082 N N . THR A 1 276 ? -9.804 3.472 17.171 1.00 96.38 276 THR A N 1
ATOM 2083 C CA . THR A 1 276 ? -9.803 2.004 17.232 1.00 96.38 276 THR A CA 1
ATOM 2084 C C . THR A 1 276 ? -11.093 1.499 16.619 1.00 96.38 276 THR A C 1
ATOM 2086 O O . THR A 1 276 ? -12.169 1.729 17.163 1.00 96.38 276 THR A O 1
ATOM 2089 N N . VAL A 1 277 ? -10.982 0.866 15.460 1.00 95.00 277 VAL A N 1
ATOM 2090 C CA . VAL A 1 277 ? -12.106 0.327 14.703 1.00 95.00 277 VAL A CA 1
ATOM 2091 C C . VAL A 1 277 ? -12.172 -1.167 14.940 1.00 95.00 277 VAL A C 1
ATOM 2093 O O . VAL A 1 277 ? -11.184 -1.863 14.723 1.00 95.00 277 VAL A O 1
ATOM 2096 N N . ASP A 1 278 ? -13.332 -1.641 15.364 1.00 93.88 278 ASP A N 1
ATOM 2097 C CA . ASP A 1 278 ? -13.598 -3.045 15.634 1.00 93.88 278 ASP A CA 1
ATOM 2098 C C . ASP A 1 278 ? -14.652 -3.561 14.650 1.00 93.88 278 ASP A C 1
ATOM 2100 O O . ASP A 1 278 ? -15.817 -3.148 14.685 1.00 93.88 278 ASP A O 1
ATOM 2104 N N . PHE A 1 279 ? -14.216 -4.447 13.755 1.00 90.31 279 PHE A N 1
ATOM 2105 C CA . PHE A 1 279 ? -15.051 -5.154 12.785 1.00 90.31 279 PHE A CA 1
ATOM 2106 C C . PHE A 1 279 ? -15.316 -6.616 13.191 1.00 90.31 279 PHE A C 1
ATOM 2108 O O . PHE A 1 279 ? -15.814 -7.391 12.375 1.00 90.31 279 PHE A O 1
ATOM 2115 N N . SER A 1 280 ? -15.005 -7.011 14.430 1.00 87.25 280 SER A N 1
ATOM 2116 C CA . SER A 1 280 ? -15.174 -8.390 14.915 1.00 87.25 280 SER A CA 1
ATOM 2117 C C . SER A 1 280 ? -16.638 -8.836 14.906 1.00 87.25 280 SER A C 1
ATOM 2119 O O . SER A 1 280 ? -16.934 -9.983 14.572 1.00 87.25 280 SER A O 1
ATOM 2121 N N . ASP A 1 281 ? -17.568 -7.927 15.226 1.00 89.25 281 ASP A N 1
ATOM 2122 C CA . ASP A 1 281 ? -19.000 -8.110 14.974 1.00 89.25 281 ASP A CA 1
ATOM 2123 C C . ASP A 1 281 ? -19.394 -7.381 13.684 1.00 89.25 281 ASP A C 1
ATOM 2125 O O . ASP A 1 281 ? -19.658 -6.178 13.676 1.00 89.25 281 ASP A O 1
ATOM 2129 N N . ALA A 1 282 ? -19.483 -8.130 12.585 1.00 83.06 282 ALA A N 1
ATOM 2130 C CA . ALA A 1 282 ? -19.862 -7.595 11.278 1.00 83.06 282 ALA A CA 1
ATOM 2131 C C . ALA A 1 282 ? -21.255 -6.929 11.253 1.00 83.06 282 ALA A C 1
ATOM 2133 O O . ALA A 1 282 ? -21.529 -6.132 10.353 1.00 83.06 282 ALA A O 1
ATOM 2134 N N . ASN A 1 283 ? -22.139 -7.241 12.210 1.00 87.38 283 ASN A N 1
ATOM 2135 C CA . ASN A 1 283 ? -23.463 -6.621 12.303 1.00 87.38 283 ASN A CA 1
ATOM 2136 C C . ASN A 1 283 ? -23.448 -5.327 13.120 1.00 87.38 283 ASN A C 1
ATOM 2138 O O . ASN A 1 283 ? -24.281 -4.455 12.879 1.00 87.38 283 ASN A O 1
ATOM 2142 N N . ASN A 1 284 ? -22.516 -5.203 14.067 1.00 89.56 284 ASN A N 1
ATOM 2143 C CA . ASN A 1 284 ? -22.399 -4.052 14.959 1.00 89.56 284 ASN A CA 1
ATOM 2144 C C . ASN A 1 284 ? -20.947 -3.567 15.056 1.00 89.56 284 ASN A C 1
ATOM 2146 O O . ASN A 1 284 ? -20.375 -3.563 16.148 1.00 89.56 284 ASN A O 1
ATOM 2150 N N . PRO A 1 285 ? -20.333 -3.144 13.939 1.00 94.00 285 PRO A N 1
ATOM 2151 C CA . PRO A 1 285 ? -18.978 -2.633 13.989 1.00 94.00 285 PRO A CA 1
ATOM 2152 C C . PRO A 1 285 ? -18.927 -1.337 14.798 1.00 94.00 285 PRO A C 1
ATOM 2154 O O . PRO A 1 285 ? -19.868 -0.533 14.785 1.00 94.00 285 PRO A O 1
ATOM 2157 N N . THR A 1 286 ? -17.824 -1.118 15.508 1.00 95.75 286 THR A N 1
ATOM 2158 C CA . THR A 1 286 ? -17.681 0.041 16.395 1.00 95.75 286 THR A CA 1
ATOM 2159 C C . THR A 1 286 ? -16.405 0.819 16.127 1.00 95.75 286 THR A C 1
ATOM 2161 O O . THR A 1 286 ? -15.422 0.308 15.597 1.00 95.75 286 THR A O 1
ATOM 2164 N N . LEU A 1 287 ? -16.436 2.095 16.496 1.00 96.12 287 LEU A N 1
ATOM 2165 C CA . LEU A 1 287 ? -15.282 2.972 16.541 1.00 96.12 287 LEU A CA 1
ATOM 2166 C C . LEU A 1 287 ? -15.141 3.513 17.958 1.00 96.12 287 LEU A C 1
ATOM 2168 O O . LEU A 1 287 ? -16.017 4.226 18.441 1.00 96.12 287 LEU A O 1
ATOM 2172 N N . LYS A 1 288 ? -14.003 3.266 18.591 1.00 96.94 288 LYS A N 1
ATOM 2173 C CA . LYS A 1 288 ? -13.578 3.970 19.797 1.00 96.94 288 LYS A CA 1
ATOM 2174 C C . LYS A 1 288 ? -12.664 5.134 19.417 1.00 96.94 288 LYS A C 1
ATOM 2176 O O . LYS A 1 288 ? -11.715 4.963 18.656 1.00 96.94 288 LYS A O 1
ATOM 2181 N N . VAL A 1 289 ? -12.953 6.308 19.965 1.00 96.81 289 VAL A N 1
ATOM 2182 C CA . VAL A 1 289 ? -12.195 7.549 19.779 1.00 96.81 289 VAL A CA 1
ATOM 2183 C C . VAL A 1 289 ? -11.623 7.972 21.124 1.00 96.81 289 VAL A C 1
ATOM 2185 O O . VAL A 1 289 ? -12.380 8.088 22.092 1.00 96.81 289 VAL A O 1
ATOM 2188 N N . GLN A 1 290 ? -10.310 8.191 21.185 1.00 97.12 290 GLN A N 1
ATOM 2189 C CA . GLN A 1 290 ? -9.597 8.596 22.399 1.00 97.12 290 GLN A CA 1
ATOM 2190 C C . GLN A 1 290 ? -8.568 9.686 22.093 1.00 97.12 290 GLN A C 1
ATOM 2192 O O . GLN A 1 290 ? -7.918 9.636 21.052 1.00 97.12 290 GLN A O 1
ATOM 2197 N N . LEU A 1 291 ? -8.393 10.634 23.008 1.00 95.75 291 LEU A N 1
ATOM 2198 C CA . LEU A 1 291 ? -7.301 11.601 22.999 1.00 95.75 291 LEU A CA 1
ATOM 2199 C C . LEU A 1 291 ? -6.242 11.145 24.000 1.00 95.75 291 LEU A C 1
ATOM 2201 O O . LEU A 1 291 ? -6.549 10.796 25.138 1.00 95.75 291 LEU A O 1
ATOM 2205 N N . LEU A 1 292 ? -4.997 11.103 23.547 1.00 95.31 292 LEU A N 1
ATOM 2206 C CA . LEU A 1 292 ? -3.836 10.726 24.340 1.00 95.31 292 LEU A CA 1
ATOM 2207 C C . LEU A 1 292 ? -2.930 11.951 24.483 1.00 95.31 292 LEU A C 1
ATOM 2209 O O . LEU A 1 292 ? -2.735 12.678 23.504 1.00 95.31 292 LEU A O 1
ATOM 2213 N N . ASP A 1 293 ? -2.410 12.160 25.690 1.00 89.88 293 ASP A N 1
ATOM 2214 C CA . ASP A 1 293 ? -1.446 13.219 26.015 1.00 89.88 293 ASP A CA 1
ATOM 2215 C C . ASP A 1 293 ? 0.004 12.800 25.732 1.00 89.88 293 ASP A C 1
ATOM 2217 O O . ASP A 1 293 ? 0.312 11.586 25.849 1.00 89.88 293 ASP A O 1
#

Sequence (293 aa):
MKKLAAAALTITMALSMSTPAYATEIGGLTNGSADIKATYEAGTTTKDTVYSIDIEWGSLEYTYSPNVKKVWDPDELIYKEIDTDGPSWTCSDGADKIKVTNNSNAPITASLSYEPVSGGSVSYVEGAFDKKDIRLESAEGTTVDNAPSDTATLELTGELKSDATTATKIGTVKVEITNNSIYKYTGSTLSGFLKTTAEDNIYTADIECTGTSIESDLFCFLDSRIDPWISSRSERYNVVNGITKEGVYALQKATWYATGWGVNIPTTPGQTLRLTVDFSDANNPTLKVQLLD

Secondary structure (DSSP, 8-state):
----------------PPP-------SS-----------PPPPPPP------EEEEE----EEEE-SEEEEEETTTTEEEEEE-S--EEEE-TTTTEEEEEE-SSS-EEEEEEEEE--BTTEEEEEEEES-SEEEE---TTS-GGG--EEEEEEEEEEEE-TT--S----EEEEEEEE-EEEEEEEESS-EEEEEE-SSTTEEEEEEE--SSEEEES-EEEEETTS-TTSTTS--EEEETT-B-SSEEEEEEEESS--TT--EEEE--TT-EEEEEEE-SSTTS-EEEEEEE-

Solvent-accessible surface area (backbone atoms only — not comparable to full-atom values): 17479 Å² total; per-residue (Å²): 136,90,84,86,87,84,87,81,86,86,79,86,83,80,83,82,80,82,79,84,88,79,84,88,85,71,96,81,81,78,93,81,86,80,89,85,83,83,80,89,75,82,79,85,81,79,62,72,83,47,88,43,74,49,78,49,72,32,79,68,55,70,49,79,43,74,37,58,48,74,44,80,36,84,89,79,73,42,70,45,76,40,78,56,101,55,64,44,68,46,61,58,94,61,17,43,33,39,36,43,34,28,65,8,66,47,34,32,28,37,39,50,48,62,48,60,40,77,54,88,49,30,72,43,42,51,61,47,54,85,43,51,60,50,72,35,53,42,18,66,97,49,53,84,94,61,35,33,64,54,74,32,41,57,46,65,48,75,48,72,40,89,80,52,82,57,98,68,86,50,57,46,80,46,77,47,80,42,63,30,35,58,40,26,41,40,38,79,76,45,72,52,58,24,21,68,54,74,48,80,58,29,31,35,35,78,40,78,28,78,39,64,48,51,66,21,65,27,36,34,36,31,44,62,88,39,66,86,86,64,81,87,76,51,58,27,32,28,41,60,88,31,44,64,60,70,46,78,39,52,38,42,82,38,92,65,85,50,83,78,17,18,36,48,29,78,43,50,64,76,24,31,42,34,41,38,40,37,49,70,44,82,89,64,22,34,36,37,38,43,79,41,124

Mean predicted aligned error: 12.98 Å

Foldseek 3Di:
DDDDDDDDDDDDDDDPDDDDDDDDDDPDDDDDDDDDDDDDDDDDDDLDWDWDKDKDAALLDKDKDAQWDFDQDPVVRGTDTDGDPHIDIDDDVRNQKIKMFTAIQAKKKKAKDKFFDPDDQAPDKDKDKPDRIDIAGGCPPPDPVGTTMDMIGIGMDDDGHPVCPDRDDGIDMDIDMDQFHQKKKDFPPDIDTWGDDSDPQKTKDKDADQDQKDWGQWIKMWRNVDDPPPFDPIWIWGWPQAAAEFDKTWTDTDRDIDGRRIYTYGDDHGKIWMWMWHCVPVVTTMIGIDIGD

Radius of gyration: 30.87 Å; Cα contacts (8 Å, |Δi|>4): 608; chains: 1; bounding box: 50×84×110 Å